Protein AF-X0VUI4-F1 (afdb_monomer)

Mean predicted aligned error: 9.87 Å

Secondary structure (DSSP, 8-state):
----SSSSS--TT--TTT-HHHH---TTSSS--TT--TTT-HHHH---TTSS---TT--TTT-TTTS------EEE--SS--TT-EEE--SSSS----EEES-SS--TTS-EEEEESTTT-SSS--EEEEEPPPEE-TT---EEEEEEEEEE--SSS-EEEEEEESSSS--EEEEEESS-EEEEEEEEEE-HHHHTT-SEEEEEEEEE-TTS---EEEEEEEEEEE-

Solvent-accessible surface area (backbone atoms only — not comparable to full-atom values): 12493 Å² total; per-residue (Å²): 124,82,56,65,80,77,70,74,58,64,42,56,90,52,37,44,54,82,23,26,86,32,50,38,65,58,81,74,59,73,45,60,46,78,83,54,35,48,76,84,20,32,84,38,48,35,73,57,83,70,73,73,44,61,48,91,88,50,35,51,88,81,19,49,79,29,8,42,48,68,66,69,66,47,72,46,55,30,80,49,87,62,87,68,47,48,70,43,80,60,35,58,100,72,89,66,37,69,43,62,35,54,58,80,95,75,36,94,84,58,18,12,35,25,36,48,44,62,87,73,53,81,86,59,36,45,36,27,33,42,30,53,44,79,42,81,32,47,44,29,65,37,34,37,41,33,30,31,31,34,36,47,53,65,62,71,69,30,37,39,36,38,29,40,32,56,73,94,78,59,74,46,76,77,47,77,42,62,48,68,39,77,76,71,42,74,49,77,44,83,46,31,86,63,32,74,93,21,57,32,40,34,42,37,44,40,41,35,26,69,54,47,87,30,48,36,41,36,43,30,55,36,37,37,46,46,80

pLDDT: mean 89.41, std 7.79, range [62.34, 98.69]

Sequence (227 aa):
CEGTCNDSTCECGETTANCWEDCGTSCGDGTCNGGEDTCNCWEDCGTDCGDGCCNGSEDFGSCPADCNCIPSNHSEEFSSAPAGWTVIDGGESTGDTWAIGTGPGYCYSGSCAFVDSDTWGDGTRLAETLFSPQYNLNGCSAATVGFIHYYNSIESGDYAEFAVQTDLMSWTVLQTWTSDAYPDVTESYDISAYLAGASWVQFRWYYDDDDTWAWYWHVDNFTLSIF

Organism: NCBI:txid412755

Foldseek 3Di:
DDDDAPPLAQDDPHDCARHCVNHPHDAPPQAQDRPRECARHCVNRNHDAPPLAADDPRACVNHVRNQPWPWDKDKDFLPDDDPQKDKDFPWDPQPQEWDWAQEPPGDDVRIWTKGWLVVRDAQIKGKMKIKHHKAFQRNFQWKKKKWWKWDAWPLPQKKKWKWKDQPVPDTDTPDMDSHTDDDGDIDMDIPSVVSVNGRIMMMMIIIINNSGRITMMTIGTIIMTID

Radius of gyration: 23.33 Å; Cα contacts (8 Å, |Δi|>4): 560; chains: 1; bounding box: 44×46×65 Å

Structure (mmCIF, N/CA/C/O backbone):
data_AF-X0VUI4-F1
#
_entry.id   AF-X0VUI4-F1
#
loop_
_atom_site.group_PDB
_atom_site.id
_atom_site.type_symbol
_atom_site.label_atom_id
_atom_site.label_alt_id
_atom_site.label_comp_id
_atom_site.label_asym_id
_atom_site.label_entity_id
_atom_site.label_seq_id
_atom_site.pdbx_PDB_ins_code
_atom_site.Cartn_x
_atom_site.Cartn_y
_atom_site.Cartn_z
_atom_site.occupancy
_atom_site.B_iso_or_equiv
_atom_site.auth_seq_id
_atom_site.auth_comp_id
_atom_site.auth_asym_id
_atom_site.auth_atom_id
_atom_site.pdbx_PDB_model_num
ATOM 1 N N . CYS A 1 1 ? -15.774 -32.643 38.701 1.00 66.06 1 CYS A N 1
ATOM 2 C CA . CYS A 1 1 ? -14.662 -31.768 39.088 1.00 66.06 1 CYS A CA 1
ATOM 3 C C . CYS A 1 1 ? -15.314 -30.492 39.582 1.00 66.06 1 CYS A C 1
ATOM 5 O O . CYS A 1 1 ? -16.309 -30.094 38.989 1.00 66.06 1 CYS A O 1
ATOM 7 N N . GLU A 1 2 ? -14.862 -29.951 40.702 1.00 73.31 2 GLU A N 1
ATOM 8 C CA . GLU A 1 2 ? -15.231 -28.604 41.137 1.00 73.31 2 GLU A CA 1
ATOM 9 C C . GLU A 1 2 ? -13.902 -27.858 41.199 1.00 73.31 2 GLU A C 1
ATOM 11 O O . GLU A 1 2 ? -13.156 -28.071 42.152 1.00 73.31 2 GLU A O 1
ATOM 16 N N . GLY A 1 3 ? -13.562 -27.142 40.123 1.00 79.06 3 GLY A N 1
ATOM 17 C CA . GLY A 1 3 ? -12.428 -26.214 40.119 1.00 79.06 3 GLY A CA 1
ATOM 18 C C . GLY A 1 3 ? -12.721 -25.024 41.029 1.00 79.06 3 GLY A C 1
ATOM 19 O O . GLY A 1 3 ? -13.895 -24.689 41.249 1.00 79.06 3 GLY A O 1
ATOM 20 N N . THR A 1 4 ? -11.678 -24.434 41.610 1.00 87.19 4 THR A N 1
ATOM 21 C CA . THR A 1 4 ? -11.809 -23.298 42.525 1.00 87.19 4 THR A CA 1
ATOM 22 C C . THR A 1 4 ? -10.939 -22.152 42.053 1.00 87.19 4 THR A C 1
ATOM 24 O O . THR A 1 4 ? -9.721 -22.231 42.126 1.00 87.19 4 THR A O 1
ATOM 27 N N . CYS A 1 5 ? -11.580 -21.038 41.717 1.00 88.56 5 CYS A N 1
ATOM 28 C CA . CYS A 1 5 ? -10.847 -19.893 41.215 1.00 88.56 5 CYS A CA 1
ATOM 29 C C . CYS A 1 5 ? -9.882 -19.275 42.243 1.00 88.56 5 CYS A C 1
ATOM 31 O O . CYS A 1 5 ? -10.208 -19.171 43.434 1.00 88.56 5 CYS A O 1
ATOM 33 N N . ASN A 1 6 ? -8.768 -18.741 41.746 1.00 89.31 6 ASN A N 1
ATOM 34 C CA . ASN A 1 6 ? -7.575 -18.245 42.438 1.00 89.31 6 ASN A CA 1
ATOM 35 C C . ASN A 1 6 ? -6.649 -19.331 43.011 1.00 89.31 6 ASN A C 1
ATOM 37 O O . ASN A 1 6 ? -6.005 -19.106 44.045 1.00 89.31 6 ASN A O 1
ATOM 41 N N . ASP A 1 7 ? -6.555 -20.495 42.373 1.00 92.31 7 ASP A N 1
ATOM 42 C CA . ASP A 1 7 ? -5.605 -21.546 42.760 1.00 92.31 7 ASP A CA 1
ATOM 43 C C . ASP A 1 7 ? -4.355 -21.625 41.859 1.00 92.31 7 ASP A C 1
ATOM 45 O O . ASP A 1 7 ? -3.472 -22.467 42.063 1.00 92.31 7 ASP A O 1
ATOM 49 N N . SER A 1 8 ? -4.224 -20.668 40.934 1.00 90.44 8 SER A N 1
ATOM 50 C CA . SER A 1 8 ? -3.156 -20.552 39.936 1.00 90.44 8 SER A CA 1
ATOM 51 C C . SER A 1 8 ? -3.138 -21.664 38.884 1.00 90.44 8 SER A C 1
ATOM 53 O O . SER A 1 8 ? -2.125 -21.822 38.194 1.00 90.44 8 SER A O 1
ATOM 55 N N . THR A 1 9 ? -4.214 -22.440 38.752 1.00 91.44 9 THR A N 1
ATOM 56 C CA . THR A 1 9 ? -4.326 -23.515 37.767 1.00 91.44 9 THR A CA 1
ATOM 57 C C . THR A 1 9 ? -5.678 -23.465 37.074 1.00 91.44 9 THR A C 1
ATOM 59 O O . THR A 1 9 ? -6.671 -23.865 37.648 1.00 91.44 9 THR A O 1
ATOM 62 N N . CYS A 1 10 ? -5.707 -23.098 35.791 1.00 91.56 10 CYS A N 1
ATOM 63 C CA . CYS A 1 10 ? -6.933 -23.207 35.000 1.00 91.56 10 CYS A CA 1
ATOM 64 C C . CYS A 1 10 ? -7.360 -24.675 34.850 1.00 91.56 10 CYS A C 1
ATOM 66 O O . CYS A 1 10 ? -6.772 -25.429 34.058 1.00 91.56 10 CYS A O 1
ATOM 68 N N . GLU A 1 11 ? -8.360 -25.098 35.619 1.00 90.81 11 GLU A N 1
ATOM 69 C CA . GLU A 1 11 ? -8.782 -26.491 35.687 1.00 90.81 11 GLU A CA 1
ATOM 70 C C . GLU A 1 11 ? -10.273 -26.720 35.390 1.00 90.81 11 GLU A C 1
ATOM 72 O O . GLU A 1 11 ? -10.979 -25.937 34.760 1.00 90.81 11 GLU A O 1
ATOM 77 N N . CYS A 1 12 ? -10.749 -27.927 35.682 1.00 85.56 12 CYS A N 1
ATOM 78 C CA . CYS A 1 12 ? -11.979 -28.457 35.112 1.00 85.56 12 CYS A CA 1
ATOM 79 C C . CYS A 1 12 ? -13.228 -27.695 35.599 1.00 85.56 12 CYS A C 1
ATOM 81 O O . CYS A 1 12 ? -13.632 -27.810 36.757 1.00 85.56 12 CYS A O 1
ATOM 83 N N . GLY A 1 13 ? -13.876 -26.990 34.664 1.00 86.25 13 GLY A N 1
ATOM 84 C CA . GLY A 1 13 ? -15.046 -26.137 34.908 1.00 86.25 13 GLY A CA 1
ATOM 85 C C . GLY A 1 13 ? -14.720 -24.641 34.945 1.00 86.25 13 GLY A C 1
ATOM 86 O O . GLY A 1 13 ? -15.645 -23.825 34.932 1.00 86.25 13 GLY A O 1
ATOM 87 N N . GLU A 1 14 ? -13.437 -24.294 34.940 1.00 92.50 14 GLU A N 1
ATOM 88 C CA . GLU A 1 14 ? -12.948 -22.928 34.819 1.00 92.50 14 GLU A CA 1
ATOM 89 C C . GLU A 1 14 ? -12.762 -22.554 33.352 1.00 92.50 14 GLU A C 1
ATOM 91 O O . GLU A 1 14 ? -12.478 -23.377 32.479 1.00 92.50 14 GLU A O 1
ATOM 96 N N . THR A 1 15 ? -13.005 -21.286 33.083 1.00 91.94 15 THR A N 1
ATOM 97 C CA . THR A 1 15 ? -12.967 -20.643 31.779 1.00 91.94 15 THR A CA 1
ATOM 98 C C . THR A 1 15 ? -12.469 -19.226 31.998 1.00 91.94 15 THR A C 1
ATOM 100 O O . THR A 1 15 ? -12.560 -18.702 33.109 1.00 91.94 15 THR A O 1
ATOM 103 N N . THR A 1 16 ? -12.018 -18.575 30.936 1.00 92.06 16 THR A N 1
ATOM 104 C CA . THR A 1 16 ? -11.679 -17.148 30.974 1.00 92.06 16 THR A CA 1
ATOM 105 C C . THR A 1 16 ? -12.871 -16.300 31.463 1.00 92.06 16 THR A C 1
ATOM 107 O O . THR A 1 16 ? -12.688 -15.385 32.256 1.00 92.06 16 THR A O 1
ATOM 110 N N . ALA A 1 17 ? -14.114 -16.713 31.179 1.00 91.88 17 ALA A N 1
ATOM 111 C CA . ALA A 1 17 ? -15.317 -15.978 31.581 1.00 91.88 17 ALA A CA 1
ATOM 112 C C . ALA A 1 17 ? -15.632 -16.049 33.089 1.00 91.88 17 ALA A C 1
ATOM 114 O O . ALA A 1 17 ? -16.140 -15.095 33.680 1.00 91.88 17 ALA A O 1
ATOM 115 N N . ASN A 1 18 ? -15.390 -17.200 33.728 1.00 91.12 18 ASN A N 1
ATOM 116 C CA . ASN A 1 18 ? -15.780 -17.446 35.125 1.00 91.12 18 ASN A CA 1
ATOM 117 C C . ASN A 1 18 ? -14.602 -17.530 36.108 1.00 91.12 18 ASN A C 1
ATOM 119 O O . ASN A 1 18 ? -14.847 -17.575 37.316 1.00 91.12 18 ASN A O 1
ATOM 123 N N . CYS A 1 19 ? -13.365 -17.572 35.607 1.00 91.81 19 CYS A N 1
ATOM 124 C CA . CYS A 1 19 ? -12.144 -17.625 36.401 1.00 91.81 19 CYS A CA 1
ATOM 125 C C . CYS A 1 19 ? -10.917 -17.121 35.616 1.00 91.81 19 CYS A C 1
ATOM 127 O O . CYS A 1 19 ? -9.969 -17.857 35.326 1.00 91.81 19 CYS A O 1
ATOM 129 N N . TRP A 1 20 ? -10.937 -15.845 35.242 1.00 92.50 20 TRP A N 1
ATOM 130 C CA . TRP A 1 20 ? -9.854 -15.226 34.476 1.00 92.50 20 TRP A CA 1
ATOM 131 C C . TRP A 1 20 ? -8.534 -15.143 35.253 1.00 92.50 20 TRP A C 1
ATOM 133 O O . TRP A 1 20 ? -7.465 -15.092 34.648 1.00 92.50 20 TRP A O 1
ATOM 143 N N . GLU A 1 21 ? -8.572 -15.147 36.588 1.00 91.75 21 GLU A N 1
ATOM 144 C CA . GLU A 1 21 ? -7.365 -15.066 37.411 1.00 91.75 21 GLU A CA 1
ATOM 145 C C . GLU A 1 21 ? -6.430 -16.267 37.197 1.00 91.75 21 GLU A C 1
ATOM 147 O O . GLU A 1 21 ? -5.208 -16.099 37.214 1.00 91.75 21 GLU A O 1
ATOM 152 N N . ASP A 1 22 ? -6.996 -17.450 36.934 1.00 91.38 22 ASP A N 1
ATOM 153 C CA . ASP A 1 22 ? -6.236 -18.682 36.694 1.00 91.38 22 ASP A CA 1
ATOM 154 C C . ASP A 1 22 ? -6.161 -19.049 35.204 1.00 91.38 22 ASP A C 1
ATOM 156 O O . ASP A 1 22 ? -5.146 -19.583 34.746 1.00 91.38 22 ASP A O 1
ATOM 160 N N . CYS A 1 23 ? -7.212 -18.748 34.433 1.00 91.19 23 CYS A N 1
ATOM 161 C CA . CYS A 1 23 ? -7.306 -19.061 33.003 1.00 91.19 23 CYS A CA 1
ATOM 162 C C . CYS A 1 23 ? -6.787 -17.962 32.069 1.00 91.19 23 CYS A C 1
ATOM 164 O O . CYS A 1 23 ? -6.643 -18.207 30.869 1.00 91.19 23 CYS A O 1
ATOM 166 N N . GLY A 1 24 ? -6.465 -16.784 32.603 1.00 90.31 24 GLY A N 1
ATOM 167 C CA . GLY A 1 24 ? -6.170 -15.594 31.815 1.00 90.31 24 GLY A CA 1
ATOM 168 C C . GLY A 1 24 ? -7.428 -14.990 31.189 1.00 90.31 24 GLY A C 1
ATOM 169 O O . GLY A 1 24 ? -8.549 -15.408 31.476 1.00 90.31 24 GLY A O 1
ATOM 170 N N . THR A 1 25 ? -7.222 -14.008 30.317 1.00 90.06 25 THR A N 1
ATOM 171 C CA . THR A 1 25 ? -8.292 -13.319 29.590 1.00 90.06 25 THR A CA 1
ATOM 172 C C . THR A 1 25 ? -8.307 -13.643 28.117 1.00 90.06 25 THR A C 1
ATOM 174 O O . THR A 1 25 ? -7.270 -13.925 27.509 1.00 90.06 25 THR A O 1
ATOM 177 N N . SER A 1 26 ? -9.507 -13.614 27.548 1.00 91.19 26 SER A N 1
ATOM 178 C CA . SER A 1 26 ? -9.729 -13.834 26.133 1.00 91.19 26 SER A CA 1
ATOM 179 C C . SER A 1 26 ? -10.998 -13.121 25.719 1.00 91.19 26 SER A C 1
ATOM 181 O O . SER A 1 26 ? -12.087 -13.533 26.106 1.00 91.19 26 SER A O 1
ATOM 183 N N . CYS A 1 27 ? -10.847 -12.171 24.803 1.00 91.56 27 CYS A N 1
ATOM 184 C CA . CYS A 1 27 ? -11.998 -11.516 24.221 1.00 91.56 27 CYS A CA 1
ATOM 185 C C . CYS A 1 27 ? -12.913 -12.498 23.473 1.00 91.56 27 CYS A C 1
ATOM 187 O O . CYS A 1 27 ? -12.436 -13.419 22.797 1.00 91.56 27 CYS A O 1
ATOM 189 N N . GLY A 1 28 ? -14.220 -12.288 23.597 1.00 91.06 28 GLY A N 1
ATOM 190 C CA . GLY A 1 28 ? -15.283 -13.106 23.024 1.00 91.06 28 GLY A CA 1
ATOM 191 C C . GLY A 1 28 ? -15.745 -14.258 23.924 1.00 91.06 28 GLY A C 1
ATOM 192 O O . GLY A 1 28 ? -16.404 -15.182 23.434 1.00 91.06 28 GLY A O 1
ATOM 193 N N . ASP A 1 29 ? -15.401 -14.250 25.214 1.00 92.62 29 ASP A N 1
ATOM 194 C CA . ASP A 1 29 ? -15.846 -15.258 26.182 1.00 92.62 29 ASP A CA 1
ATOM 195 C C . ASP A 1 29 ? -17.197 -14.926 26.847 1.00 92.62 29 ASP A C 1
ATOM 197 O O . ASP A 1 29 ? -17.767 -15.744 27.583 1.00 92.62 29 ASP A O 1
ATOM 201 N N . GLY A 1 30 ? -17.753 -13.759 26.517 1.00 92.69 30 GLY A N 1
ATOM 202 C CA . GLY A 1 30 ? -19.033 -13.259 26.996 1.00 92.69 30 GLY A CA 1
ATOM 203 C C . GLY A 1 30 ? -18.948 -12.462 28.295 1.00 92.69 30 GLY A C 1
ATOM 204 O O . GLY A 1 30 ? -20.002 -12.102 28.831 1.00 92.69 30 GLY A O 1
ATOM 205 N N . THR A 1 31 ? -17.749 -12.211 28.835 1.00 93.19 31 THR A N 1
ATOM 206 C CA . THR A 1 31 ? -17.561 -11.500 30.104 1.00 93.19 31 THR A CA 1
ATOM 207 C C . THR A 1 31 ? -16.390 -10.526 30.052 1.00 93.19 31 THR A C 1
ATOM 209 O O . THR A 1 31 ? -15.253 -10.939 30.159 1.00 93.19 31 THR A O 1
ATOM 212 N N . CYS A 1 32 ? -16.677 -9.224 30.088 1.00 93.75 32 CYS A N 1
ATOM 213 C CA . CYS A 1 32 ? -15.653 -8.184 30.221 1.00 93.75 32 CYS A CA 1
ATOM 214 C C . CYS A 1 32 ? -14.885 -8.290 31.555 1.00 93.75 32 CYS A C 1
ATOM 216 O O . CYS A 1 32 ? -15.380 -7.836 32.599 1.00 93.75 32 CYS A O 1
ATOM 218 N N . ASN A 1 33 ? -13.704 -8.913 31.556 1.00 90.94 33 ASN A N 1
ATOM 219 C CA . ASN A 1 33 ? -12.916 -9.140 32.769 1.00 90.94 33 ASN A CA 1
ATOM 220 C C . ASN A 1 33 ? -11.389 -9.113 32.536 1.00 90.94 33 ASN A C 1
ATOM 222 O O . ASN A 1 33 ? -10.897 -8.854 31.449 1.00 90.94 33 ASN A O 1
ATOM 226 N N . GLY A 1 34 ? -10.612 -9.254 33.615 1.00 85.81 34 GLY A N 1
ATOM 227 C CA . GLY A 1 34 ? -9.158 -9.463 33.588 1.00 85.81 34 GLY A CA 1
ATOM 228 C C . GLY A 1 34 ? -8.280 -8.578 32.686 1.00 85.81 34 GLY A C 1
ATOM 229 O O . GLY A 1 34 ? -7.281 -9.032 32.125 1.00 85.81 34 GLY A O 1
ATOM 230 N N . GLY A 1 35 ? -8.608 -7.290 32.602 1.00 88.25 35 GLY A N 1
ATOM 231 C CA . GLY A 1 35 ? -7.863 -6.305 31.810 1.00 88.25 35 GLY A CA 1
ATOM 232 C C . GLY A 1 35 ? -8.484 -6.013 30.449 1.00 88.25 35 GLY A C 1
ATOM 233 O O . GLY A 1 35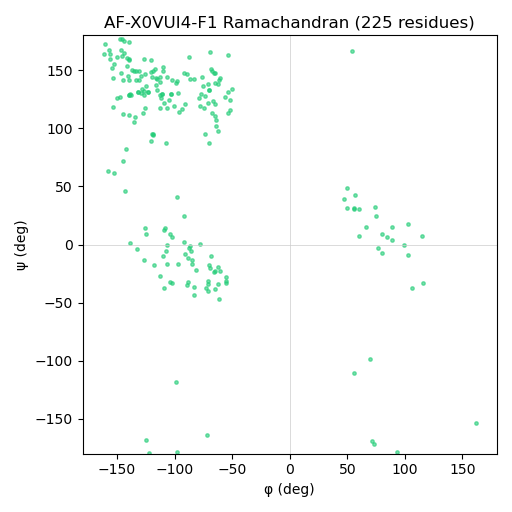 ? -7.962 -5.172 29.720 1.00 88.25 35 GLY A O 1
ATOM 234 N N . GLU A 1 36 ? -9.597 -6.663 30.133 1.00 93.94 36 GLU A N 1
ATOM 235 C CA . GLU A 1 36 ? -10.453 -6.271 29.031 1.00 93.94 36 GLU A CA 1
ATOM 236 C C . GLU A 1 36 ? -11.070 -4.896 29.295 1.00 93.94 36 GLU A C 1
ATOM 238 O O . GLU A 1 36 ? -11.467 -4.560 30.416 1.00 93.94 36 GLU A O 1
ATOM 243 N N . ASP A 1 37 ? -11.118 -4.089 28.247 1.00 92.06 37 ASP A N 1
ATOM 244 C CA . ASP A 1 37 ? -11.764 -2.789 28.229 1.00 92.06 37 ASP A CA 1
ATOM 245 C C . ASP A 1 37 ? -12.499 -2.589 26.900 1.00 92.06 37 ASP A C 1
ATOM 247 O O . ASP A 1 37 ? -12.431 -3.409 25.979 1.00 92.06 37 ASP A O 1
ATOM 251 N N . THR A 1 38 ? -13.230 -1.483 26.807 1.00 90.88 38 THR A N 1
ATOM 252 C CA . THR A 1 38 ? -14.000 -1.120 25.616 1.00 90.88 38 THR A CA 1
ATOM 253 C C . THR A 1 38 ? -13.119 -0.954 24.378 1.00 90.88 38 THR A C 1
ATOM 255 O O . THR A 1 38 ? -13.607 -1.162 23.278 1.00 90.88 38 THR A O 1
ATOM 258 N N . CYS A 1 39 ? -11.815 -0.687 24.512 1.00 86.69 39 CYS A N 1
ATOM 259 C CA . CYS A 1 39 ? -10.880 -0.549 23.396 1.00 86.69 39 CYS A CA 1
ATOM 260 C C . CYS A 1 39 ? -10.330 -1.886 22.885 1.00 86.69 39 CYS A C 1
ATOM 262 O O . CYS A 1 39 ? -10.179 -2.079 21.676 1.00 86.69 39 CYS A O 1
ATOM 264 N N . ASN A 1 40 ? -9.964 -2.780 23.802 1.00 89.12 40 ASN A N 1
ATOM 265 C CA . ASN A 1 40 ? -9.245 -4.015 23.507 1.00 89.12 40 ASN A CA 1
ATOM 266 C C . ASN A 1 40 ? -10.170 -5.242 23.396 1.00 89.12 40 ASN A C 1
ATOM 268 O O . ASN A 1 40 ? -9.755 -6.247 22.818 1.00 89.12 40 ASN A O 1
ATOM 272 N N . CYS A 1 41 ? -11.406 -5.143 23.900 1.00 90.94 41 CYS A N 1
ATOM 273 C CA . CYS A 1 41 ? -12.411 -6.195 23.839 1.00 90.94 41 CYS A CA 1
ATOM 274 C C . CYS A 1 41 ? -13.852 -5.652 23.855 1.00 90.94 41 CYS A C 1
ATOM 276 O O . CYS A 1 41 ? -14.672 -5.952 24.725 1.00 90.94 41 CYS A O 1
ATOM 278 N N . TRP A 1 42 ? -14.204 -4.860 22.846 1.00 91.44 42 TRP A N 1
ATOM 279 C CA . TRP A 1 42 ? -15.554 -4.298 22.723 1.00 91.44 42 TRP A CA 1
ATOM 280 C C . TRP A 1 42 ? -16.663 -5.357 22.556 1.00 91.44 42 TRP A C 1
ATOM 282 O O . TRP A 1 42 ? -17.835 -5.075 22.798 1.00 91.44 42 TRP A O 1
ATOM 292 N N . GLU A 1 43 ? -16.317 -6.579 22.147 1.00 91.12 43 GLU A N 1
ATOM 293 C CA . GLU A 1 43 ? -17.268 -7.679 21.932 1.00 91.12 43 GLU A CA 1
ATOM 294 C C . GLU A 1 43 ? -17.950 -8.109 23.240 1.00 91.12 43 GLU A C 1
ATOM 296 O O . GLU A 1 43 ? -19.162 -8.344 23.246 1.00 91.12 43 GLU A O 1
ATOM 301 N N . ASP A 1 44 ? -17.198 -8.119 24.347 1.00 92.75 44 ASP A N 1
ATOM 302 C CA . ASP A 1 44 ? -17.702 -8.463 25.681 1.00 92.75 44 ASP A CA 1
ATOM 303 C C . ASP A 1 44 ? -17.906 -7.231 26.574 1.00 92.75 44 ASP A C 1
ATOM 305 O O . ASP A 1 44 ? -18.825 -7.203 27.399 1.00 92.75 44 ASP A O 1
ATOM 309 N N . CYS A 1 45 ? -17.079 -6.192 26.407 1.00 92.25 45 CYS A N 1
ATOM 310 C CA . CYS A 1 45 ? -17.156 -4.945 27.176 1.00 92.25 45 CYS A CA 1
ATOM 311 C C . CYS A 1 45 ? -18.152 -3.926 26.614 1.00 92.25 45 CYS A C 1
ATOM 313 O O . CYS A 1 45 ? -18.519 -2.977 27.310 1.00 92.25 45 CYS A O 1
ATOM 315 N N . GLY A 1 46 ? -18.632 -4.131 25.387 1.00 90.25 46 GLY A N 1
ATOM 316 C CA . GLY A 1 46 ? -19.402 -3.137 24.652 1.00 90.25 46 GLY A CA 1
ATOM 317 C C . GLY A 1 46 ? -18.538 -1.968 24.173 1.00 90.25 46 GLY A C 1
ATOM 318 O O . GLY A 1 46 ? -17.314 -2.002 24.235 1.00 90.25 46 GLY A O 1
ATOM 319 N N . THR A 1 47 ? -19.208 -0.924 23.695 1.00 88.81 47 THR A N 1
ATOM 320 C CA . THR A 1 47 ? -18.603 0.316 23.187 1.00 88.81 47 THR A CA 1
ATOM 321 C C . THR A 1 47 ? -19.013 1.486 24.088 1.00 88.81 47 THR A C 1
ATOM 323 O O . THR A 1 47 ? -20.168 1.506 24.538 1.00 88.81 47 THR A O 1
ATOM 326 N N . ASP A 1 48 ? -18.132 2.455 24.351 1.00 88.56 48 ASP A N 1
ATOM 327 C CA . ASP A 1 48 ? -18.454 3.641 25.157 1.00 88.56 48 ASP A CA 1
ATOM 328 C C . ASP A 1 48 ? -17.848 4.924 24.587 1.00 88.56 48 ASP A C 1
ATOM 330 O O . ASP A 1 48 ? -16.640 5.057 24.422 1.00 88.56 48 ASP A O 1
ATOM 334 N N . CYS A 1 49 ? -18.697 5.936 24.415 1.00 85.75 49 CYS A N 1
ATOM 335 C CA . CYS A 1 49 ? -18.244 7.207 23.888 1.00 85.75 49 CYS A CA 1
ATOM 336 C C . CYS A 1 49 ? -17.533 8.047 24.956 1.00 85.75 49 CYS 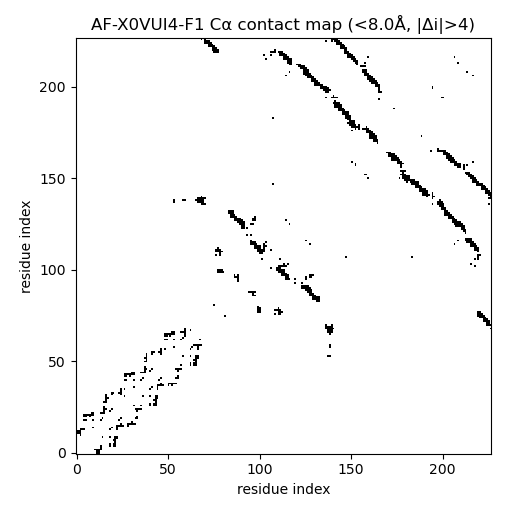A C 1
ATOM 338 O O . CYS A 1 49 ? -18.131 8.504 25.935 1.00 85.75 49 CYS A O 1
ATOM 340 N N . GLY A 1 50 ? -16.271 8.340 24.701 1.00 83.75 50 GLY A N 1
ATOM 341 C CA . GLY A 1 50 ? -15.323 9.114 25.486 1.00 83.75 50 GLY A CA 1
ATOM 342 C C . GLY A 1 50 ? -14.150 8.274 25.989 1.00 83.75 50 GLY A C 1
ATOM 343 O O . GLY A 1 50 ? -13.379 8.773 26.815 1.00 83.75 50 GLY A O 1
ATOM 344 N N . ASP A 1 51 ? -14.037 7.016 25.556 1.00 85.62 51 ASP A N 1
ATOM 345 C CA . ASP A 1 51 ? -13.006 6.068 25.983 1.00 85.62 51 ASP A CA 1
ATOM 346 C C . AS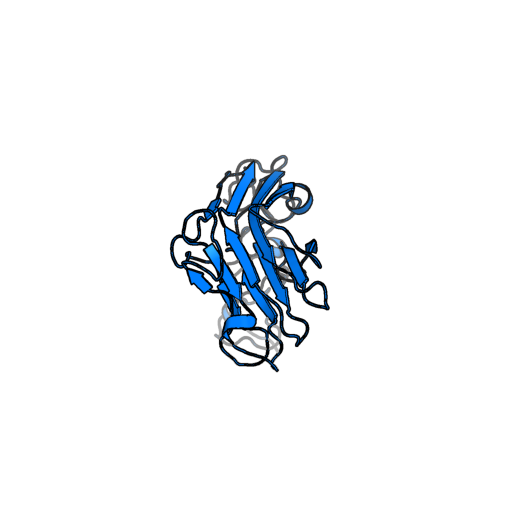P A 1 51 ? -11.689 6.178 25.182 1.00 85.62 51 ASP A C 1
ATOM 348 O O . ASP A 1 51 ? -10.677 5.582 25.559 1.00 85.62 51 ASP A O 1
ATOM 352 N N . GLY A 1 52 ? -11.661 7.011 24.136 1.00 79.19 52 GLY A N 1
ATOM 353 C CA . GLY A 1 52 ? -10.518 7.221 23.252 1.00 79.19 52 GLY A CA 1
ATOM 354 C C . GLY A 1 52 ? -10.397 6.212 22.107 1.00 79.19 52 GLY A C 1
ATOM 355 O O . GLY A 1 52 ? -9.399 6.258 21.380 1.00 79.19 52 GLY A O 1
ATOM 356 N N . CYS A 1 53 ? -11.376 5.329 21.928 1.00 82.94 53 CYS A N 1
ATOM 357 C CA . CYS A 1 53 ? -11.423 4.317 20.885 1.00 82.94 53 CYS A CA 1
ATOM 358 C C . CYS A 1 53 ? -12.659 4.488 20.007 1.00 82.94 53 CYS A C 1
ATOM 360 O O . CYS A 1 53 ? -13.687 4.978 20.434 1.00 82.94 53 CYS A O 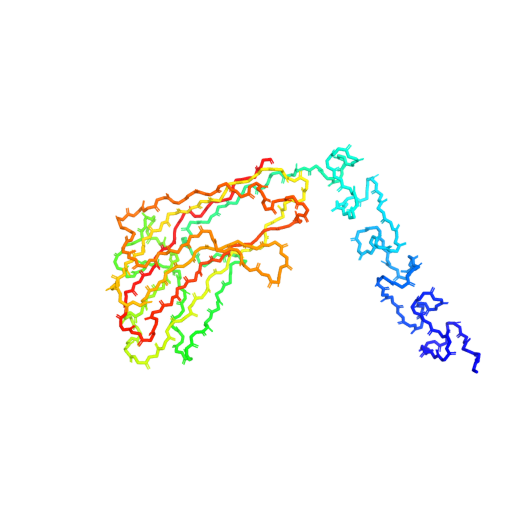1
ATOM 362 N N . CYS A 1 54 ? -12.526 4.134 18.731 1.00 81.44 54 CYS A N 1
ATOM 363 C CA . CYS A 1 54 ? -13.636 4.150 17.787 1.00 81.44 54 CYS A CA 1
ATOM 364 C C . CYS A 1 54 ? -13.829 2.722 17.285 1.00 81.44 54 CYS A C 1
ATOM 366 O O . CYS A 1 54 ? -13.090 2.282 16.397 1.00 81.44 54 CYS A O 1
ATOM 368 N N . ASN A 1 55 ? -14.736 1.965 17.901 1.00 81.12 55 ASN A N 1
ATOM 369 C CA . ASN A 1 55 ? -14.922 0.549 17.588 1.00 81.12 55 ASN A CA 1
ATOM 370 C C . ASN A 1 55 ? -16.386 0.081 17.694 1.00 81.12 55 ASN A C 1
ATOM 372 O O . ASN A 1 55 ? -17.313 0.838 17.975 1.00 81.12 55 ASN A O 1
ATOM 376 N N . GLY A 1 56 ? -16.618 -1.190 17.353 1.00 82.12 56 GLY A N 1
ATOM 377 C CA . GLY A 1 56 ? -17.948 -1.793 17.330 1.00 82.12 56 GLY A CA 1
ATOM 378 C C . GLY A 1 56 ? -18.950 -1.039 16.448 1.00 82.12 56 GLY A C 1
ATOM 379 O O . GLY A 1 56 ? -18.872 -1.099 15.223 1.00 82.12 56 GLY A O 1
ATOM 380 N N . SER A 1 57 ? -19.943 -0.395 17.072 1.00 80.31 57 SER A N 1
ATOM 381 C CA . SER A 1 57 ? -20.991 0.390 16.386 1.00 80.31 57 SER A CA 1
ATOM 382 C C . SER A 1 57 ? -20.788 1.907 16.487 1.00 80.31 57 SER A C 1
ATOM 384 O O . SER A 1 57 ? -21.696 2.676 16.155 1.00 80.31 57 SER A O 1
ATOM 386 N N . GLU A 1 58 ? -19.637 2.345 16.987 1.00 83.25 58 GLU A N 1
ATOM 387 C CA . GLU A 1 58 ? -19.292 3.756 17.069 1.00 83.25 58 GLU A CA 1
ATOM 388 C C . GLU A 1 58 ? -18.915 4.294 15.693 1.00 83.25 58 GLU A C 1
ATOM 390 O O . GLU A 1 58 ? -18.196 3.673 14.912 1.00 83.25 58 GLU A O 1
ATOM 395 N N . ASP A 1 59 ? -19.425 5.479 15.392 1.00 74.12 59 ASP A N 1
ATOM 396 C CA . ASP A 1 59 ? -19.059 6.243 14.216 1.00 74.12 59 ASP A CA 1
ATOM 397 C C . ASP A 1 59 ? -19.046 7.735 14.561 1.00 74.12 59 ASP A C 1
ATOM 399 O O . ASP A 1 59 ? -19.415 8.150 15.660 1.00 74.12 59 ASP A O 1
ATOM 403 N N . PHE A 1 60 ? -18.632 8.579 13.618 1.00 74.19 60 PHE A N 1
ATOM 404 C CA . PHE A 1 60 ? -18.615 10.030 13.817 1.00 74.19 60 PHE A CA 1
ATOM 405 C C . PHE A 1 60 ? -19.985 10.613 14.233 1.00 74.19 60 PHE A C 1
ATOM 407 O O . PHE A 1 60 ? -20.053 11.648 14.893 1.00 74.19 60 PHE A O 1
ATOM 414 N N . GLY A 1 61 ? -21.097 9.985 13.838 1.00 74.31 61 GLY A N 1
ATOM 415 C CA . GLY A 1 61 ? -22.449 10.438 14.156 1.00 74.31 61 GLY A CA 1
ATOM 416 C C . GLY A 1 61 ? -22.943 9.998 15.536 1.00 74.31 61 GLY A C 1
ATOM 417 O O . GLY A 1 61 ? -23.656 10.761 16.192 1.00 74.31 61 GLY A O 1
ATOM 418 N N . SER A 1 62 ? -22.587 8.791 15.974 1.00 82.06 62 SER A N 1
ATOM 419 C CA . SER A 1 62 ? -22.973 8.221 17.269 1.00 82.06 62 SER A CA 1
ATOM 420 C C . SER A 1 62 ? -21.985 8.574 18.382 1.00 82.06 62 SER A C 1
ATOM 422 O O . SER A 1 62 ? -22.411 8.788 19.518 1.00 82.06 62 SER A O 1
ATOM 424 N N . CYS A 1 63 ? -20.701 8.714 18.045 1.00 80.12 63 CYS A N 1
ATOM 425 C CA . CYS A 1 63 ? -19.622 9.017 18.969 1.00 80.12 63 CYS A CA 1
ATOM 426 C C . CYS A 1 63 ? -18.517 9.919 18.368 1.00 80.12 63 CYS A C 1
ATOM 428 O O . CYS A 1 63 ? -17.382 9.505 18.134 1.00 80.12 63 CYS A O 1
ATOM 430 N N . PRO A 1 64 ? -18.795 11.215 18.155 1.00 79.38 64 PRO A N 1
ATOM 431 C CA . PRO A 1 64 ? -17.811 12.155 17.616 1.00 79.38 64 PRO A CA 1
ATOM 432 C C . PRO A 1 64 ? -16.642 12.462 18.564 1.00 79.38 64 PRO A C 1
ATOM 434 O O . PRO A 1 64 ? -15.721 13.160 18.155 1.00 79.38 64 PRO A O 1
ATOM 437 N N . ALA A 1 65 ? -16.687 12.044 19.833 1.00 81.75 65 ALA A N 1
ATOM 438 C CA . ALA A 1 65 ? -15.591 12.289 20.769 1.00 81.75 65 ALA A CA 1
ATOM 439 C C . ALA A 1 65 ? -14.361 11.434 20.425 1.00 81.75 65 ALA A C 1
ATOM 441 O O . ALA A 1 65 ? -13.248 11.959 20.431 1.00 81.75 65 ALA A O 1
ATOM 442 N N . ASP A 1 66 ? -14.586 10.175 20.043 1.00 77.38 66 ASP A N 1
ATOM 443 C CA . ASP A 1 66 ? -13.523 9.195 19.792 1.00 77.38 66 ASP A CA 1
ATOM 444 C C . ASP A 1 66 ? -13.431 8.799 18.317 1.00 77.38 66 ASP A C 1
ATOM 446 O O . ASP A 1 66 ? -12.344 8.529 17.812 1.00 77.38 66 ASP A O 1
ATOM 450 N N . CYS A 1 67 ? -14.543 8.879 17.580 1.00 76.44 67 CYS A N 1
ATOM 451 C CA . CYS A 1 67 ? -14.588 8.689 16.130 1.00 76.44 67 CYS A CA 1
ATOM 452 C C . CYS A 1 67 ? -14.429 9.997 15.345 1.00 76.44 67 CYS A C 1
ATOM 454 O O . CYS A 1 67 ? -14.905 10.106 14.212 1.00 76.44 67 CYS A O 1
ATOM 456 N N . ASN A 1 68 ? -13.793 11.021 15.922 1.00 76.75 68 ASN A N 1
ATOM 457 C CA . ASN A 1 68 ? -13.405 12.188 15.140 1.00 76.75 68 ASN A CA 1
ATOM 458 C C . ASN A 1 68 ? -12.220 11.829 14.243 1.00 76.75 68 ASN A C 1
ATOM 460 O O . ASN A 1 68 ? -11.186 11.393 14.748 1.00 76.75 68 ASN A O 1
ATOM 464 N N . CYS A 1 69 ? -12.329 12.098 12.940 1.00 74.06 69 CYS A N 1
ATOM 465 C CA . CYS A 1 69 ? -11.151 12.070 12.084 1.00 74.06 69 CYS A CA 1
ATOM 466 C C . CYS A 1 6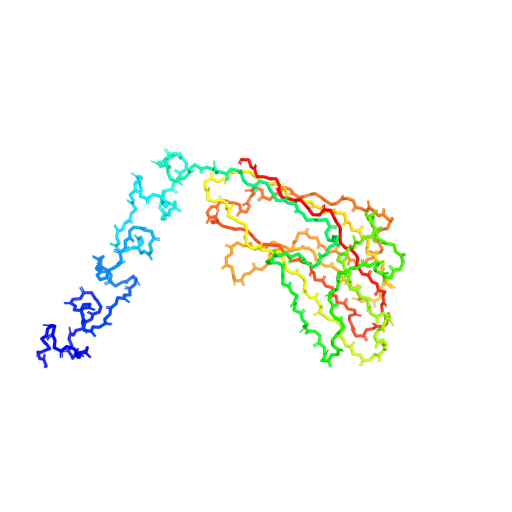9 ? -10.106 13.025 12.662 1.00 74.06 69 CYS A C 1
ATOM 468 O O . CYS A 1 69 ? -10.376 14.212 12.886 1.00 74.06 69 CYS A O 1
ATOM 470 N N . ILE A 1 70 ? -8.897 12.518 12.874 1.00 72.94 70 ILE A N 1
ATOM 471 C CA . ILE A 1 70 ? -7.718 13.351 13.083 1.00 72.94 70 ILE A CA 1
ATOM 472 C C . ILE A 1 70 ? -6.882 13.223 11.809 1.00 72.94 70 ILE A C 1
ATOM 474 O O . ILE A 1 70 ? -6.022 12.341 11.743 1.00 72.94 70 ILE A O 1
ATOM 478 N N . PRO A 1 71 ? -7.131 14.066 10.781 1.00 77.12 71 PRO A N 1
ATOM 479 C CA . PRO A 1 71 ? -6.366 14.034 9.548 1.00 77.12 71 PRO A CA 1
ATOM 480 C C . PRO A 1 71 ? -4.869 14.099 9.830 1.00 77.12 71 PRO A C 1
ATOM 482 O O . PRO A 1 71 ? -4.355 15.093 10.351 1.00 77.12 71 PRO A O 1
ATOM 485 N N . SER A 1 72 ? -4.165 13.030 9.477 1.00 83.69 72 SER A N 1
ATOM 486 C CA . SER A 1 72 ? -2.710 12.986 9.493 1.00 83.69 72 SER A CA 1
ATOM 487 C C . SER A 1 72 ? -2.248 12.731 8.070 1.00 83.69 72 SER A C 1
ATOM 489 O O . SER A 1 72 ? -2.228 11.602 7.610 1.00 83.69 72 SER A O 1
ATOM 491 N N . ASN A 1 73 ? -1.943 13.791 7.325 1.00 91.75 73 ASN A N 1
ATOM 492 C CA . ASN A 1 73 ? -1.417 13.611 5.976 1.00 91.75 73 ASN A CA 1
ATOM 493 C C . ASN A 1 73 ? 0.008 13.062 6.057 1.00 91.75 73 ASN A C 1
ATOM 495 O O . ASN A 1 73 ? 0.804 13.526 6.877 1.00 91.75 73 ASN A O 1
ATOM 499 N N . HIS A 1 74 ? 0.328 12.110 5.187 1.00 95.56 74 HIS A N 1
ATOM 500 C CA . HIS A 1 74 ? 1.645 11.481 5.114 1.00 95.56 74 HIS A CA 1
ATOM 501 C C . HIS A 1 74 ? 2.270 11.736 3.751 1.00 95.56 74 HIS A C 1
ATOM 503 O O . HIS A 1 74 ? 1.569 11.850 2.746 1.00 95.56 74 HIS A O 1
ATOM 509 N N . SER A 1 75 ? 3.593 11.814 3.717 1.00 96.88 75 SER A N 1
ATOM 510 C CA . SER A 1 75 ? 4.357 11.916 2.478 1.00 96.88 75 SER A CA 1
ATOM 511 C C . SER A 1 75 ? 5.691 11.202 2.617 1.00 96.88 75 SER A C 1
ATOM 513 O O . SER A 1 75 ? 6.273 11.221 3.702 1.00 96.88 75 SER A O 1
ATOM 515 N N . GLU A 1 76 ? 6.186 10.628 1.526 1.00 97.56 76 GLU A N 1
ATOM 516 C CA . GLU A 1 76 ? 7.518 10.034 1.448 1.00 97.56 76 GLU A CA 1
ATOM 517 C C . GLU A 1 76 ? 8.175 10.375 0.104 1.00 97.56 76 GLU A C 1
ATOM 519 O O . GLU A 1 76 ? 7.588 10.170 -0.953 1.00 97.56 76 GLU A O 1
ATOM 524 N N . GLU A 1 77 ? 9.400 10.891 0.162 1.00 96.06 77 GLU A N 1
ATOM 525 C CA . GLU A 1 77 ? 10.173 11.370 -0.997 1.00 96.06 77 GLU A CA 1
ATOM 526 C C . GLU A 1 77 ? 11.313 10.404 -1.363 1.00 96.06 77 GLU A C 1
ATOM 528 O O . GLU A 1 77 ? 12.127 10.702 -2.224 1.00 96.06 77 GLU A O 1
ATOM 533 N N . PHE A 1 78 ? 11.480 9.303 -0.622 1.00 96.75 78 PHE A N 1
ATOM 534 C CA . PHE A 1 78 ? 12.496 8.268 -0.839 1.00 96.75 78 PHE A CA 1
ATOM 535 C C . PHE A 1 78 ? 13.930 8.806 -1.004 1.00 96.75 78 PHE A C 1
ATOM 537 O O . PHE A 1 78 ? 14.789 8.214 -1.659 1.00 96.75 78 PHE A O 1
ATOM 544 N N . SER A 1 79 ? 14.226 9.924 -0.335 1.00 94.50 79 SER A N 1
ATOM 545 C CA . SER A 1 79 ? 15.567 10.524 -0.284 1.00 94.50 79 SER A CA 1
ATOM 546 C C . SER A 1 79 ? 16.568 9.697 0.538 1.00 94.50 79 SER A C 1
ATOM 548 O O . SER A 1 79 ? 17.782 9.881 0.437 1.00 94.50 79 SER A O 1
ATOM 550 N N . SER A 1 80 ? 16.057 8.787 1.370 1.00 92.88 80 SER A N 1
ATOM 551 C CA . SER A 1 80 ? 16.796 7.795 2.154 1.00 92.88 80 SER A CA 1
ATOM 552 C C . SER A 1 80 ? 15.845 6.667 2.567 1.00 92.88 80 SER A C 1
ATOM 554 O O . SER A 1 80 ? 14.643 6.791 2.353 1.00 92.88 80 SER A O 1
ATOM 556 N N . ALA A 1 81 ? 16.362 5.584 3.159 1.00 90.19 81 ALA A N 1
ATOM 557 C CA . ALA A 1 81 ? 15.542 4.470 3.640 1.00 90.19 81 ALA A CA 1
ATOM 558 C C . ALA A 1 81 ? 14.424 4.962 4.589 1.00 90.19 81 ALA A C 1
ATOM 560 O O . ALA A 1 81 ? 14.738 5.449 5.683 1.00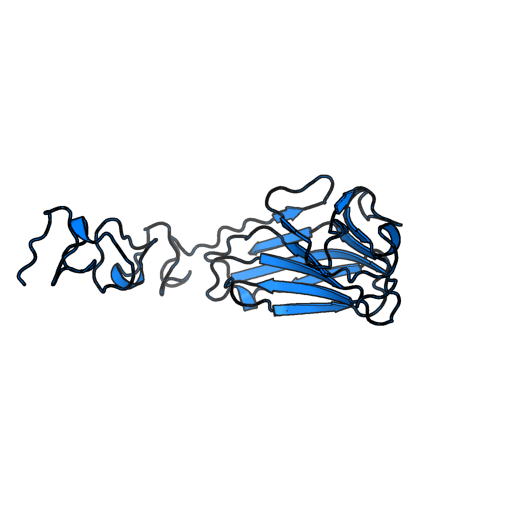 90.19 81 ALA A O 1
ATOM 561 N N . PRO A 1 82 ? 13.143 4.856 4.192 1.00 92.88 82 PRO A N 1
ATOM 562 C CA . PRO A 1 82 ? 12.066 5.497 4.926 1.00 92.88 82 PRO A CA 1
ATOM 563 C C . PRO A 1 82 ? 11.594 4.653 6.112 1.00 92.88 82 PRO A C 1
ATOM 565 O O . PRO A 1 82 ? 11.539 3.423 6.065 1.00 92.88 82 PRO A O 1
ATOM 568 N N . ALA A 1 83 ? 11.262 5.317 7.220 1.00 91.69 83 ALA A N 1
ATOM 569 C CA . ALA A 1 83 ? 10.863 4.635 8.446 1.00 91.69 83 ALA A CA 1
ATOM 570 C C . ALA A 1 83 ? 9.479 3.979 8.299 1.00 91.69 83 ALA A C 1
ATOM 572 O O . ALA A 1 83 ? 8.527 4.611 7.849 1.00 91.69 83 ALA A O 1
ATOM 573 N N . GLY A 1 84 ? 9.358 2.720 8.727 1.00 93.62 84 GLY A N 1
ATOM 574 C CA . GLY A 1 84 ? 8.092 1.976 8.741 1.00 93.62 84 GLY A CA 1
ATOM 575 C C . GLY A 1 84 ? 7.668 1.381 7.396 1.00 93.62 84 GLY A C 1
ATOM 576 O O . GLY A 1 84 ? 6.720 0.601 7.369 1.00 93.62 84 GLY A O 1
ATOM 577 N N . TRP A 1 85 ? 8.368 1.701 6.308 1.00 97.44 85 TRP A N 1
ATOM 578 C CA . TRP A 1 85 ? 8.234 0.981 5.048 1.00 97.44 85 TRP A CA 1
ATOM 579 C C . TRP A 1 85 ? 8.963 -0.353 5.140 1.00 97.44 85 TRP A C 1
ATOM 581 O O . TRP A 1 85 ? 10.012 -0.459 5.785 1.00 97.44 85 TRP A O 1
ATOM 591 N N . THR A 1 86 ? 8.411 -1.375 4.500 1.00 96.69 86 THR A N 1
ATOM 592 C CA . THR A 1 86 ? 8.985 -2.720 4.518 1.00 96.69 86 THR A CA 1
ATOM 593 C C . THR A 1 86 ? 9.119 -3.261 3.108 1.00 96.69 86 THR A C 1
ATOM 595 O O . THR A 1 86 ? 8.302 -2.983 2.235 1.00 96.69 86 THR A O 1
ATOM 598 N N . VAL A 1 87 ? 10.182 -4.027 2.894 1.00 95.19 87 VAL A N 1
ATOM 599 C CA . VAL A 1 87 ? 10.470 -4.701 1.633 1.00 95.19 87 VAL A CA 1
ATOM 600 C C . VAL A 1 87 ? 10.401 -6.200 1.883 1.00 95.19 87 VAL A C 1
ATOM 602 O O . VAL A 1 87 ? 10.945 -6.681 2.881 1.00 95.19 87 VAL A O 1
ATOM 605 N N . ILE A 1 88 ? 9.708 -6.920 1.006 1.00 92.75 88 ILE A N 1
ATOM 606 C CA . ILE A 1 88 ? 9.727 -8.379 0.970 1.00 92.75 88 ILE A CA 1
ATOM 607 C C . ILE A 1 88 ? 10.412 -8.812 -0.318 1.00 92.75 88 ILE A C 1
ATOM 609 O O . ILE A 1 88 ? 9.885 -8.560 -1.401 1.00 92.75 88 ILE A O 1
ATOM 613 N N . ASP A 1 89 ? 11.538 -9.501 -0.121 1.00 89.81 89 ASP A N 1
ATOM 614 C CA . ASP A 1 89 ? 12.215 -10.328 -1.117 1.00 89.81 89 ASP A CA 1
ATOM 615 C C . ASP A 1 89 ? 11.406 -11.614 -1.319 1.00 89.81 89 ASP A C 1
ATOM 617 O O . ASP A 1 89 ? 11.415 -12.508 -0.462 1.00 89.81 89 ASP A O 1
ATOM 621 N N . GLY A 1 90 ? 10.549 -11.595 -2.341 1.00 85.62 90 GLY A N 1
ATOM 622 C CA . GLY A 1 90 ? 9.500 -12.592 -2.561 1.00 85.62 90 GLY A CA 1
ATOM 623 C C . GLY A 1 90 ? 9.783 -13.550 -3.715 1.00 85.62 90 GLY A C 1
ATOM 624 O O . GLY A 1 90 ? 9.133 -14.601 -3.787 1.00 85.62 90 GLY A O 1
ATOM 625 N N . GLY A 1 91 ? 10.722 -13.193 -4.593 1.00 82.81 91 GLY A N 1
ATOM 626 C CA . GLY A 1 91 ? 11.204 -14.016 -5.692 1.00 82.81 91 GLY A CA 1
ATOM 627 C C . GLY A 1 91 ? 12.066 -15.199 -5.252 1.00 82.81 91 GLY A C 1
ATOM 628 O O . GLY A 1 91 ? 12.063 -15.650 -4.099 1.00 82.81 91 GLY A O 1
ATOM 629 N N . GLU A 1 92 ? 12.792 -15.770 -6.211 1.00 81.25 92 GLU A N 1
ATOM 630 C CA . GLU A 1 92 ? 13.827 -16.750 -5.885 1.00 81.25 92 GLU A CA 1
ATOM 631 C C . GLU A 1 92 ? 14.989 -16.067 -5.131 1.00 81.25 92 GLU A C 1
ATOM 633 O O . GLU A 1 92 ? 15.224 -14.880 -5.278 1.00 81.25 92 GLU A O 1
ATOM 638 N N . SER A 1 93 ? 15.695 -16.778 -4.238 1.00 64.75 93 SER A N 1
ATOM 639 C CA . SER A 1 93 ? 16.598 -16.135 -3.260 1.00 64.75 93 SER A CA 1
ATOM 640 C C . SER A 1 93 ? 17.871 -15.516 -3.864 1.00 64.75 93 SER A C 1
ATOM 642 O O . SER A 1 93 ? 18.936 -16.149 -3.832 1.00 64.75 93 SER A O 1
ATOM 644 N N . THR A 1 94 ? 17.790 -14.260 -4.309 1.00 65.25 94 THR A N 1
ATOM 645 C CA . THR A 1 94 ? 18.898 -13.527 -4.947 1.00 65.25 94 THR A CA 1
ATOM 646 C C . THR A 1 94 ? 19.232 -12.164 -4.323 1.00 65.25 94 THR A C 1
ATOM 648 O O . THR A 1 94 ? 20.351 -11.681 -4.532 1.00 65.25 94 THR A O 1
ATOM 651 N N . GLY A 1 95 ? 18.389 -11.593 -3.449 1.00 73.88 95 GLY A N 1
ATOM 652 C CA . GLY A 1 95 ? 18.654 -10.284 -2.829 1.00 73.88 95 GLY A CA 1
ATOM 653 C C . GLY A 1 95 ? 18.440 -9.105 -3.788 1.00 73.88 95 GLY A C 1
ATOM 654 O O . GLY A 1 95 ? 19.055 -8.050 -3.615 1.00 73.88 95 GLY A O 1
ATOM 655 N N . ASP A 1 96 ? 17.615 -9.317 -4.806 1.00 79.25 96 ASP A N 1
ATOM 656 C CA . ASP A 1 96 ? 17.267 -8.493 -5.972 1.00 79.25 96 ASP A CA 1
ATOM 657 C C . ASP A 1 96 ? 15.955 -7.720 -5.762 1.00 79.25 96 ASP A C 1
ATOM 659 O O . ASP A 1 96 ? 15.117 -7.579 -6.645 1.00 79.25 96 ASP A O 1
ATOM 663 N N . THR A 1 97 ? 15.781 -7.199 -4.550 1.00 91.06 97 THR A N 1
ATOM 664 C CA . THR A 1 97 ? 14.536 -6.571 -4.106 1.00 91.06 97 THR A CA 1
ATOM 665 C C . THR A 1 97 ? 14.547 -5.042 -4.220 1.00 91.06 97 THR A C 1
ATOM 667 O O . THR A 1 97 ? 15.529 -4.423 -4.638 1.00 91.06 97 THR A O 1
ATOM 670 N N . TRP A 1 98 ? 13.450 -4.405 -3.803 1.00 94.44 98 TRP A N 1
ATOM 671 C CA . TRP A 1 98 ? 13.319 -2.951 -3.752 1.00 94.44 98 TRP A CA 1
ATOM 672 C C . TRP A 1 98 ? 14.457 -2.287 -2.960 1.00 94.44 98 TRP A C 1
ATOM 674 O O . TRP A 1 98 ? 14.745 -2.634 -1.811 1.00 94.44 98 TRP A O 1
ATOM 684 N N . ALA A 1 99 ? 15.053 -1.256 -3.551 1.00 93.69 99 ALA A N 1
ATOM 685 C CA . ALA A 1 99 ? 16.113 -0.445 -2.972 1.00 93.69 99 ALA A CA 1
ATOM 686 C C . ALA A 1 99 ? 15.756 1.047 -3.007 1.00 93.69 99 ALA A C 1
ATOM 688 O O . ALA A 1 99 ? 14.923 1.491 -3.792 1.00 93.69 99 ALA A O 1
ATOM 689 N N . ILE A 1 100 ? 16.414 1.836 -2.153 1.00 95.25 100 ILE A N 1
ATOM 690 C CA . ILE A 1 100 ? 16.293 3.299 -2.144 1.00 95.25 100 ILE A CA 1
ATOM 691 C C . ILE A 1 100 ? 17.608 3.916 -2.607 1.00 95.25 100 ILE A C 1
ATOM 693 O O . ILE A 1 100 ? 18.667 3.623 -2.045 1.00 95.25 100 ILE A O 1
ATOM 697 N N . GLY A 1 101 ? 17.554 4.783 -3.613 1.00 94.00 101 GLY A N 1
ATOM 698 C CA . GLY A 1 101 ? 18.741 5.440 -4.149 1.00 94.00 101 GLY A CA 1
ATOM 699 C C . GLY A 1 101 ? 18.508 6.023 -5.534 1.00 94.00 101 GLY A C 1
ATOM 700 O O . GLY A 1 101 ? 17.388 6.343 -5.906 1.00 94.00 101 GLY A O 1
ATOM 701 N N . THR A 1 102 ? 19.576 6.155 -6.320 1.00 91.06 102 THR A N 1
ATOM 702 C CA . THR A 1 102 ? 19.526 6.841 -7.622 1.00 91.06 102 THR A CA 1
ATOM 703 C C . THR A 1 102 ? 18.930 6.022 -8.771 1.00 91.06 102 THR A C 1
ATOM 705 O O . THR A 1 102 ? 18.888 6.561 -9.872 1.00 91.06 102 THR A O 1
ATOM 708 N N . GLY A 1 103 ? 18.493 4.777 -8.526 1.00 83.06 103 GLY A N 1
ATOM 709 C CA . GLY A 1 103 ? 17.868 3.865 -9.497 1.00 83.06 103 GLY A CA 1
ATOM 710 C C . GLY A 1 103 ? 18.661 3.605 -10.791 1.00 83.06 103 GLY A C 1
ATOM 711 O O . GLY A 1 103 ? 19.632 4.305 -11.100 1.00 83.06 103 GLY A O 1
ATOM 712 N N . PRO A 1 104 ? 18.295 2.590 -11.587 1.00 84.50 104 PRO A N 1
ATOM 713 C CA . PRO A 1 104 ? 18.661 2.573 -13.000 1.00 84.50 104 PRO A CA 1
ATOM 714 C C . PRO A 1 104 ? 17.948 3.725 -13.731 1.00 84.50 104 PRO A C 1
ATOM 716 O O . PRO A 1 104 ? 16.848 4.127 -13.384 1.00 84.50 104 PRO A O 1
ATOM 719 N N . GLY A 1 105 ? 18.558 4.313 -14.760 1.00 80.94 105 GLY A N 1
ATOM 720 C CA . GLY A 1 105 ? 17.897 5.363 -15.550 1.00 80.94 105 GLY A CA 1
ATOM 721 C C . GLY A 1 105 ? 17.686 6.699 -14.811 1.00 80.94 105 GLY A C 1
ATOM 722 O O . GLY A 1 105 ? 18.584 7.543 -14.827 1.00 80.94 105 GLY A O 1
ATOM 723 N N . TYR A 1 106 ? 16.478 6.940 -14.277 1.00 84.12 106 TYR A N 1
ATOM 724 C CA . TYR A 1 106 ? 16.029 8.244 -13.753 1.00 84.12 106 TYR A CA 1
ATOM 725 C C . TYR A 1 106 ? 15.052 8.126 -12.565 1.00 84.12 106 TYR A C 1
ATOM 727 O O . TYR A 1 106 ? 13.990 7.519 -12.706 1.00 84.12 106 TYR A O 1
ATOM 735 N N . CYS A 1 107 ? 15.369 8.799 -11.452 1.00 89.19 107 CYS A N 1
ATOM 736 C CA . CYS A 1 107 ? 14.444 9.113 -10.353 1.00 89.19 107 CYS A CA 1
ATOM 737 C C . CYS A 1 107 ? 13.990 10.580 -10.438 1.00 89.19 107 CYS A C 1
ATOM 739 O O . CYS A 1 107 ? 14.814 11.460 -10.706 1.00 89.19 107 CYS A O 1
ATOM 741 N N . TYR A 1 108 ? 12.718 10.857 -10.136 1.00 88.44 108 TYR A N 1
ATOM 742 C CA . TYR A 1 108 ? 12.114 12.185 -10.293 1.00 88.44 108 TYR A CA 1
ATOM 743 C C . TYR A 1 108 ? 12.782 13.272 -9.436 1.00 88.44 108 TYR A C 1
ATOM 745 O O . TYR A 1 108 ? 13.117 14.345 -9.946 1.00 88.44 108 TYR A O 1
ATOM 753 N N . SER A 1 109 ? 13.024 13.002 -8.151 1.00 89.31 109 SER A N 1
ATOM 754 C CA . SER A 1 109 ? 13.555 13.988 -7.196 1.00 89.31 109 SER A CA 1
ATOM 755 C C . SER A 1 109 ? 15.013 13.735 -6.767 1.00 89.31 109 SER A C 1
ATOM 757 O O . SER A 1 109 ? 15.536 14.362 -5.843 1.00 89.31 109 SER A O 1
ATOM 759 N N . GLY A 1 110 ? 15.721 12.869 -7.501 1.00 89.75 110 GLY A N 1
ATOM 760 C CA . GLY A 1 110 ? 17.135 12.531 -7.311 1.00 89.75 110 GLY A CA 1
ATOM 761 C C . GLY A 1 110 ? 17.369 11.151 -6.694 1.00 89.75 110 GLY A C 1
ATOM 762 O O . GLY A 1 110 ? 18.295 10.463 -7.118 1.00 89.75 110 GLY A O 1
ATOM 763 N N . SER A 1 111 ? 16.527 10.731 -5.751 1.00 95.19 111 SER A N 1
ATOM 764 C CA . SER A 1 111 ? 16.480 9.365 -5.215 1.00 95.19 111 SER A CA 1
ATOM 765 C C . SER A 1 111 ? 15.035 8.885 -5.233 1.00 95.19 111 SER A C 1
ATOM 767 O O . SER A 1 111 ? 14.134 9.701 -5.117 1.00 95.19 111 SER A O 1
ATOM 769 N N . CYS A 1 112 ? 14.825 7.588 -5.408 1.00 96.19 112 CYS A N 1
ATOM 770 C CA . CYS A 1 112 ? 13.509 6.969 -5.449 1.00 96.19 112 CYS A CA 1
ATOM 771 C C . CYS A 1 112 ? 13.563 5.560 -4.850 1.00 96.19 112 CYS A C 1
ATOM 773 O O . CYS A 1 112 ? 14.650 5.010 -4.632 1.00 96.19 112 CYS A O 1
ATOM 775 N N . ALA A 1 113 ? 12.396 4.977 -4.578 1.00 96.75 113 ALA A N 1
ATOM 776 C CA . ALA A 1 113 ? 12.291 3.536 -4.413 1.00 96.75 113 ALA A CA 1
ATOM 777 C C . ALA A 1 113 ? 12.321 2.889 -5.797 1.00 96.75 113 ALA A C 1
ATOM 779 O O . ALA A 1 113 ? 11.577 3.307 -6.682 1.00 96.75 113 ALA A O 1
ATOM 780 N N . PHE A 1 114 ? 13.176 1.893 -5.996 1.00 95.12 114 PHE A N 1
ATOM 781 C CA . PHE A 1 114 ? 13.306 1.217 -7.278 1.00 95.12 114 PHE A CA 1
ATOM 782 C C . PHE A 1 114 ? 13.514 -0.281 -7.122 1.00 95.12 114 PHE A C 1
ATOM 784 O O . PHE A 1 114 ? 14.082 -0.739 -6.134 1.00 95.12 114 PHE A O 1
ATOM 791 N N . VAL A 1 115 ? 13.106 -1.019 -8.143 1.00 93.44 115 VAL A N 1
ATOM 792 C CA . VAL A 1 115 ? 13.416 -2.433 -8.344 1.00 93.44 115 VAL A CA 1
ATOM 793 C C . VAL A 1 115 ? 13.853 -2.625 -9.794 1.00 93.44 115 VAL A C 1
ATOM 795 O O . VAL A 1 115 ? 13.333 -1.943 -10.678 1.00 93.44 115 VAL A O 1
ATOM 798 N N . ASP A 1 116 ? 14.848 -3.479 -10.028 1.00 91.12 116 ASP A N 1
ATOM 799 C CA . ASP A 1 116 ? 15.527 -3.613 -11.321 1.00 91.12 116 ASP A CA 1
ATOM 800 C C . ASP A 1 116 ? 15.922 -5.065 -11.596 1.00 91.12 116 ASP A C 1
ATOM 802 O O . ASP A 1 116 ? 16.817 -5.593 -10.938 1.00 91.12 116 ASP A O 1
ATOM 806 N N . SER A 1 117 ? 15.280 -5.681 -12.589 1.00 87.69 117 SER A N 1
ATOM 807 C CA . SER A 1 117 ? 15.560 -7.060 -13.013 1.00 87.69 117 SER A CA 1
ATOM 808 C C . SER A 1 117 ? 16.923 -7.168 -13.721 1.00 87.69 117 SER A C 1
ATOM 810 O O . SER A 1 117 ? 17.666 -8.126 -13.505 1.00 87.69 117 SER A O 1
ATOM 812 N N . ASP A 1 118 ? 17.360 -6.142 -14.466 1.00 79.44 118 ASP A N 1
ATOM 813 C CA . ASP A 1 118 ? 18.591 -6.216 -15.277 1.00 79.44 118 ASP A CA 1
ATOM 814 C C . ASP A 1 118 ? 19.875 -6.226 -14.425 1.00 79.44 118 ASP A C 1
ATOM 816 O O . ASP A 1 118 ? 20.878 -6.853 -14.774 1.00 79.44 118 ASP A O 1
ATOM 820 N N . THR A 1 119 ? 19.867 -5.559 -13.267 1.00 75.94 119 THR A N 1
ATOM 821 C CA . THR A 1 119 ? 21.068 -5.462 -12.420 1.00 75.94 119 THR A CA 1
ATOM 822 C C . THR A 1 119 ? 21.460 -6.809 -11.779 1.00 75.94 119 THR A C 1
ATOM 824 O O . THR A 1 119 ? 22.634 -6.989 -11.431 1.00 75.94 119 THR A O 1
ATOM 827 N N . TRP A 1 120 ? 20.540 -7.777 -11.673 1.00 70.50 120 TRP A N 1
ATOM 828 C CA . TRP A 1 120 ? 20.789 -9.073 -11.017 1.00 70.50 120 TRP A CA 1
ATOM 829 C C . TRP A 1 120 ? 20.908 -10.277 -11.966 1.00 70.50 120 TRP A C 1
ATOM 831 O O . TRP A 1 120 ? 21.392 -11.330 -11.544 1.00 70.50 120 TRP A O 1
ATOM 841 N N . GLY A 1 121 ? 20.669 -10.077 -13.265 1.00 62.34 121 GLY A N 1
ATOM 842 C CA . GLY A 1 121 ? 20.926 -11.065 -14.317 1.00 62.34 121 GLY A CA 1
ATOM 843 C C . GLY A 1 121 ? 19.718 -11.940 -14.656 1.00 62.34 121 GLY A C 1
ATOM 844 O O . GLY A 1 121 ? 18.632 -11.758 -14.129 1.00 62.34 121 GLY A O 1
ATOM 845 N N . ASP A 1 122 ? 19.903 -12.877 -15.588 1.00 62.50 122 ASP A N 1
ATOM 846 C CA . ASP A 1 122 ? 18.843 -13.747 -16.099 1.00 62.50 122 ASP A CA 1
ATOM 847 C C . ASP A 1 122 ? 18.714 -15.076 -15.331 1.00 62.50 122 ASP A C 1
ATOM 849 O O . ASP A 1 122 ? 19.709 -15.676 -14.912 1.00 62.50 122 ASP A O 1
ATOM 853 N N . GLY A 1 123 ? 17.482 -15.595 -15.239 1.00 67.19 123 GLY A N 1
ATOM 854 C CA . GLY A 1 123 ? 17.200 -16.988 -14.862 1.00 67.19 123 GLY A CA 1
ATOM 855 C C . GLY A 1 123 ? 16.715 -17.230 -13.432 1.00 67.19 123 GLY A C 1
ATOM 856 O O . GLY A 1 123 ? 16.794 -18.375 -12.977 1.00 67.19 123 GLY A O 1
ATOM 857 N N . THR A 1 124 ? 16.245 -16.188 -12.748 1.00 80.25 124 THR A N 1
ATOM 858 C CA . THR A 1 124 ? 15.522 -16.271 -11.475 1.00 80.25 124 THR A CA 1
ATOM 859 C C . THR A 1 124 ? 14.360 -15.291 -11.497 1.00 80.25 124 THR A C 1
ATOM 861 O O . THR A 1 124 ? 14.572 -14.116 -11.782 1.00 80.25 124 THR A O 1
ATOM 864 N N . ARG A 1 125 ? 13.155 -15.760 -11.162 1.00 87.69 125 ARG A N 1
ATOM 865 C CA . ARG A 1 125 ? 11.973 -14.900 -11.078 1.00 87.69 125 ARG A CA 1
ATOM 866 C C . ARG A 1 125 ? 12.116 -13.881 -9.958 1.00 87.69 125 ARG A C 1
ATOM 868 O O . ARG A 1 125 ? 12.183 -14.266 -8.785 1.00 87.69 125 ARG A O 1
ATOM 875 N N . LEU A 1 126 ? 12.040 -12.613 -10.331 1.00 89.19 126 LEU A N 1
ATOM 876 C CA . LEU A 1 126 ? 11.975 -11.477 -9.430 1.00 89.19 126 LEU A CA 1
ATOM 877 C C . LEU A 1 126 ? 10.500 -11.179 -9.151 1.00 89.19 126 LEU A C 1
ATOM 879 O O . LEU A 1 126 ? 9.725 -10.937 -10.073 1.00 89.19 126 LEU A O 1
ATOM 883 N N . ALA A 1 127 ? 10.091 -11.218 -7.881 1.00 92.69 127 ALA A N 1
ATOM 884 C CA . ALA A 1 127 ? 8.700 -11.026 -7.467 1.00 92.69 127 ALA A CA 1
ATOM 885 C C . ALA A 1 127 ? 8.644 -10.235 -6.155 1.00 92.69 127 ALA A C 1
ATOM 887 O O . ALA A 1 127 ? 8.484 -10.781 -5.060 1.00 92.69 127 ALA A O 1
ATOM 888 N N . GLU A 1 128 ? 8.748 -8.917 -6.275 1.00 94.00 128 GLU A N 1
ATOM 889 C CA . GLU A 1 128 ? 9.244 -8.050 -5.215 1.00 94.00 128 GLU A CA 1
ATOM 890 C C . GLU A 1 128 ? 8.191 -7.087 -4.713 1.00 94.00 128 GLU A C 1
ATOM 892 O O . GLU A 1 128 ? 7.466 -6.450 -5.482 1.00 94.00 128 GLU A O 1
ATOM 897 N N . THR A 1 129 ? 8.130 -6.937 -3.391 1.00 96.38 129 THR A N 1
ATOM 898 C CA . THR A 1 129 ? 7.079 -6.144 -2.755 1.00 96.38 129 THR A CA 1
ATOM 899 C C . THR A 1 129 ? 7.641 -5.031 -1.885 1.00 96.38 129 THR A C 1
ATOM 901 O O . THR A 1 129 ? 8.456 -5.279 -0.999 1.00 96.38 129 THR A O 1
ATOM 904 N N . LEU A 1 130 ? 7.118 -3.821 -2.070 1.00 98.06 130 LEU A N 1
ATOM 905 C CA . LEU A 1 130 ? 7.284 -2.687 -1.167 1.00 98.06 130 LEU A CA 1
ATOM 906 C C . LEU A 1 130 ? 5.944 -2.382 -0.489 1.00 98.06 130 LEU A C 1
ATOM 908 O O . LEU A 1 130 ? 4.923 -2.209 -1.158 1.00 98.06 130 LEU A O 1
ATOM 912 N N . PHE A 1 131 ? 5.951 -2.271 0.837 1.00 98.06 131 PHE A N 1
ATOM 913 C CA . PHE A 1 131 ? 4.798 -1.845 1.622 1.00 98.06 131 PHE A CA 1
ATOM 914 C C . PHE A 1 131 ? 5.034 -0.494 2.278 1.00 98.06 131 PHE A C 1
ATOM 916 O O . PHE A 1 131 ? 6.092 -0.240 2.862 1.00 98.06 131 PHE A O 1
ATOM 923 N N . SER A 1 132 ? 3.990 0.332 2.275 1.00 98.19 132 SER A N 1
ATOM 924 C CA . SER A 1 132 ? 3.919 1.482 3.171 1.00 98.19 132 SER A CA 1
ATOM 925 C C . SER A 1 132 ? 3.744 1.031 4.631 1.00 98.19 132 SER A C 1
ATOM 927 O O . SER A 1 132 ? 3.327 -0.104 4.889 1.00 98.19 132 SER A O 1
ATOM 929 N N . PRO A 1 133 ? 3.948 1.925 5.612 1.00 97.06 133 PRO A N 1
ATOM 930 C CA . PRO A 1 133 ? 3.358 1.781 6.938 1.00 97.06 133 PRO A CA 1
ATOM 931 C C . PRO A 1 133 ? 1.834 1.598 6.883 1.00 97.06 133 PRO A C 1
ATOM 933 O O . PRO A 1 133 ? 1.184 1.937 5.890 1.00 97.06 133 PRO A O 1
ATOM 936 N N . GLN A 1 134 ? 1.259 1.122 7.988 1.00 95.25 134 GLN A N 1
ATOM 937 C CA . GLN A 1 134 ? -0.177 1.236 8.235 1.00 95.25 134 GLN A CA 1
ATOM 938 C C . GLN A 1 134 ? -0.497 2.653 8.720 1.00 95.25 134 GLN A C 1
ATOM 940 O O . GLN A 1 134 ? 0.081 3.129 9.699 1.00 95.25 134 GLN A O 1
ATOM 945 N N . TYR A 1 135 ? -1.426 3.319 8.046 1.00 92.94 135 TYR A N 1
ATOM 946 C CA . TYR A 1 135 ? -1.872 4.665 8.383 1.00 92.94 135 TYR A CA 1
ATOM 947 C C . TYR A 1 135 ? -3.227 4.605 9.072 1.00 92.94 135 TYR A C 1
ATOM 949 O O . TYR A 1 135 ? -4.141 3.968 8.559 1.00 92.94 135 TYR A O 1
ATOM 957 N N . ASN A 1 136 ? -3.357 5.264 10.222 1.00 86.56 136 ASN A N 1
ATOM 958 C CA . ASN A 1 136 ? -4.605 5.315 10.981 1.00 86.56 136 ASN A CA 1
ATOM 959 C C . ASN A 1 136 ? -5.655 6.168 10.246 1.00 86.56 136 ASN A C 1
ATOM 961 O O . ASN A 1 136 ? -5.352 7.273 9.794 1.00 86.56 136 ASN A O 1
ATOM 965 N N . LEU A 1 137 ? -6.876 5.644 10.152 1.00 81.56 137 LEU A N 1
ATOM 966 C CA . LEU A 1 137 ? -8.026 6.262 9.493 1.00 81.56 137 LEU A CA 1
ATOM 967 C C . LEU A 1 137 ? -9.251 6.391 10.405 1.00 81.56 137 LEU A C 1
ATOM 969 O O . LEU A 1 137 ? -10.331 6.720 9.919 1.00 81.56 137 LEU A O 1
ATOM 973 N N . ASN A 1 138 ? -9.113 6.125 11.705 1.00 77.81 138 ASN A N 1
ATOM 974 C CA . ASN A 1 138 ? -10.229 6.168 12.643 1.00 77.81 138 ASN A CA 1
ATOM 975 C C . ASN A 1 138 ? -10.990 7.494 12.537 1.00 77.81 138 ASN A C 1
ATOM 977 O O . ASN A 1 138 ? -10.415 8.580 12.643 1.00 77.81 138 ASN A O 1
ATOM 981 N N . GLY A 1 139 ? -12.297 7.380 12.295 1.00 75.00 139 GLY A N 1
ATOM 982 C CA . GLY A 1 139 ? -13.202 8.517 12.153 1.00 75.00 139 GLY A CA 1
ATOM 983 C C . GLY A 1 139 ? -13.130 9.265 10.818 1.00 75.00 139 GLY A C 1
ATOM 984 O O . GLY A 1 139 ? -13.911 10.195 10.616 1.00 75.00 139 GLY A O 1
ATOM 985 N N . CYS A 1 140 ? -12.228 8.895 9.905 1.00 83.06 140 CYS A N 1
ATOM 986 C CA . CYS A 1 140 ? -12.036 9.577 8.626 1.00 83.06 140 CYS A CA 1
ATOM 987 C C . CYS A 1 140 ? -12.963 9.047 7.536 1.00 83.06 140 CYS A C 1
ATOM 989 O O . CYS A 1 140 ? -13.258 7.857 7.455 1.00 83.06 140 CYS A O 1
ATOM 991 N N . SER A 1 141 ? -13.439 9.961 6.690 1.00 86.44 141 SER A N 1
ATOM 992 C CA . SER A 1 141 ? -14.481 9.659 5.697 1.00 86.44 141 SER A CA 1
ATOM 993 C C . SER A 1 141 ? -14.018 9.840 4.260 1.00 86.44 141 SER A C 1
ATOM 995 O O . SER A 1 141 ? -14.643 9.293 3.350 1.00 86.44 141 SER A O 1
ATOM 997 N N . ALA A 1 142 ? -12.915 10.563 4.051 1.00 89.81 142 ALA A N 1
ATOM 998 C CA . ALA A 1 142 ? -12.303 10.683 2.745 1.00 89.81 142 ALA A CA 1
ATOM 999 C C . ALA A 1 142 ? -10.778 10.643 2.821 1.00 89.81 142 ALA A C 1
ATOM 1001 O O . ALA A 1 142 ? -10.159 11.149 3.756 1.00 89.81 142 ALA A O 1
ATOM 1002 N N . ALA A 1 143 ? -10.166 10.040 1.808 1.00 94.81 143 ALA A N 1
ATOM 1003 C CA . ALA A 1 143 ? -8.724 10.060 1.642 1.00 94.81 143 ALA A CA 1
ATOM 1004 C C . ALA A 1 143 ? -8.347 9.883 0.172 1.00 94.81 143 ALA A C 1
ATOM 1006 O O . ALA A 1 143 ? -9.055 9.255 -0.616 1.00 94.81 143 ALA A O 1
ATOM 1007 N N . THR A 1 144 ? -7.201 10.439 -0.193 1.00 97.31 144 THR A N 1
ATOM 1008 C CA . THR A 1 144 ? -6.606 10.317 -1.521 1.00 97.31 144 THR A CA 1
ATOM 1009 C C . THR A 1 144 ? -5.160 9.888 -1.364 1.00 97.31 144 THR A C 1
ATOM 1011 O O . THR A 1 144 ? -4.412 10.500 -0.599 1.00 97.31 144 THR A O 1
ATOM 1014 N N . VAL A 1 145 ? -4.768 8.852 -2.099 1.00 98.25 145 VAL A N 1
ATOM 1015 C CA . VAL A 1 145 ? -3.377 8.406 -2.205 1.00 98.25 145 VAL A CA 1
ATOM 1016 C C . VAL A 1 145 ? -2.831 8.789 -3.574 1.00 98.25 145 VAL A C 1
ATOM 1018 O O . VAL A 1 145 ? -3.562 8.765 -4.566 1.00 98.25 145 VAL A O 1
ATOM 1021 N N . GLY A 1 146 ? -1.558 9.152 -3.641 1.00 98.25 146 GLY A N 1
ATOM 1022 C CA . GLY A 1 146 ? -0.887 9.427 -4.902 1.00 98.25 146 GLY A CA 1
ATOM 1023 C C . GLY A 1 146 ? 0.617 9.250 -4.807 1.00 98.25 146 GLY A C 1
ATOM 1024 O O . GLY A 1 146 ? 1.181 9.251 -3.715 1.00 98.25 146 GLY A O 1
ATOM 1025 N N . PHE A 1 147 ? 1.253 9.075 -5.954 1.00 98.25 147 PHE A N 1
ATOM 1026 C CA . PHE A 1 147 ? 2.702 8.959 -6.094 1.00 98.25 147 PHE A CA 1
ATOM 1027 C C . PHE A 1 147 ? 3.098 9.240 -7.546 1.00 98.25 147 PHE A C 1
ATOM 1029 O O . PHE A 1 147 ? 2.259 9.227 -8.450 1.00 98.25 147 PHE A O 1
ATOM 1036 N N . ILE A 1 148 ? 4.379 9.500 -7.768 1.00 97.12 148 ILE A N 1
ATOM 1037 C CA . ILE A 1 148 ? 4.979 9.562 -9.099 1.00 97.12 148 ILE A CA 1
ATOM 1038 C C . ILE A 1 148 ? 5.657 8.224 -9.356 1.00 97.12 148 ILE A C 1
ATOM 1040 O O . ILE A 1 148 ? 6.290 7.662 -8.463 1.00 97.12 148 ILE A O 1
ATOM 1044 N N . HIS A 1 149 ? 5.530 7.691 -10.564 1.00 96.50 149 HIS A N 1
ATOM 1045 C CA . HIS A 1 149 ? 6.230 6.468 -10.925 1.00 96.50 149 HIS A CA 1
ATOM 1046 C C . HIS A 1 149 ? 6.756 6.491 -12.357 1.00 96.50 149 HIS A C 1
ATOM 1048 O O . HIS A 1 149 ? 6.314 7.266 -13.209 1.00 96.50 149 HIS A O 1
ATOM 1054 N N . TYR A 1 150 ? 7.725 5.615 -12.596 1.00 95.38 150 TYR A N 1
ATOM 1055 C CA . TYR A 1 150 ? 8.225 5.286 -13.921 1.00 95.38 150 TYR A CA 1
ATOM 1056 C C . TYR A 1 150 ? 8.371 3.773 -14.001 1.00 95.38 150 TYR A C 1
ATOM 1058 O O . TYR A 1 150 ? 9.291 3.205 -13.414 1.00 95.38 150 TYR A O 1
ATOM 1066 N N . TYR A 1 151 ? 7.450 3.136 -14.720 1.00 95.50 151 TYR A N 1
ATOM 1067 C CA . TYR A 1 151 ? 7.522 1.718 -15.040 1.00 95.50 151 TYR A CA 1
ATOM 1068 C C . TYR A 1 151 ? 8.037 1.538 -16.469 1.00 95.50 151 TYR A C 1
ATOM 1070 O O . TYR A 1 151 ? 7.430 2.052 -17.411 1.00 95.50 151 TYR A O 1
ATOM 1078 N N . ASN A 1 152 ? 9.171 0.857 -16.615 1.00 93.75 152 ASN A N 1
ATOM 1079 C CA . ASN A 1 152 ? 9.749 0.494 -17.902 1.00 93.75 152 ASN A CA 1
ATOM 1080 C C . ASN A 1 152 ? 9.519 -1.001 -18.094 1.00 93.75 152 ASN A C 1
ATOM 1082 O O . ASN A 1 152 ? 9.998 -1.792 -17.286 1.00 93.75 152 ASN A O 1
ATOM 1086 N N . SER A 1 153 ? 8.766 -1.374 -19.118 1.00 91.50 153 SER A N 1
ATOM 1087 C CA . SER A 1 153 ? 8.354 -2.751 -19.340 1.00 91.50 153 SER A CA 1
ATOM 1088 C C . SER A 1 153 ? 9.059 -3.332 -20.556 1.00 91.50 153 SER A C 1
ATOM 1090 O O . SER A 1 153 ? 9.430 -2.619 -21.489 1.00 91.50 153 SER A O 1
ATOM 1092 N N . ILE A 1 154 ? 9.245 -4.651 -20.578 1.00 91.06 154 ILE A N 1
ATOM 1093 C CA . ILE A 1 154 ? 9.596 -5.342 -21.828 1.00 91.06 154 ILE A CA 1
ATOM 1094 C C . ILE A 1 154 ? 8.345 -5.732 -22.636 1.00 91.06 154 ILE A C 1
ATOM 1096 O O . ILE A 1 154 ? 8.454 -6.256 -23.747 1.00 91.06 154 ILE A 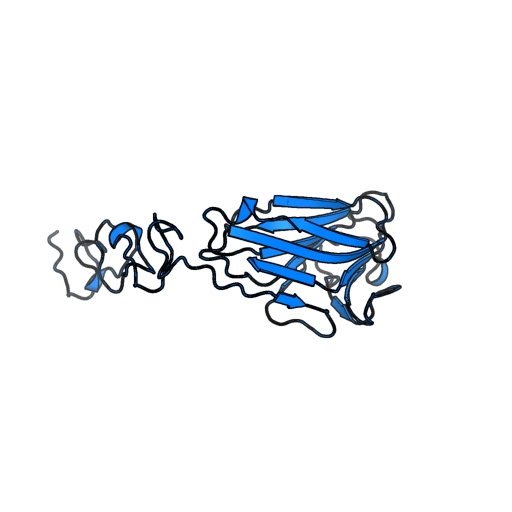O 1
ATOM 1100 N N . GLU A 1 155 ? 7.155 -5.435 -22.105 1.00 88.50 155 GLU A N 1
ATOM 1101 C CA . GLU A 1 155 ? 5.845 -5.755 -22.675 1.00 88.50 155 GLU A CA 1
ATOM 1102 C C . GLU A 1 155 ? 5.690 -7.261 -22.954 1.00 88.50 155 GLU A C 1
ATOM 1104 O O . GLU A 1 155 ? 5.038 -7.674 -23.920 1.00 88.50 155 GLU A O 1
ATOM 1109 N N . SER A 1 156 ? 6.334 -8.102 -22.135 1.00 87.25 156 SER A N 1
ATOM 1110 C CA . SER A 1 156 ? 6.486 -9.535 -22.412 1.00 87.25 156 SER A CA 1
ATOM 1111 C C . SER A 1 156 ? 6.390 -10.414 -21.161 1.00 87.25 156 SER A C 1
ATOM 1113 O O . SER A 1 156 ? 7.161 -11.359 -21.015 1.00 87.25 156 SER A O 1
ATOM 1115 N N . GLY A 1 157 ? 5.392 -10.156 -20.317 1.00 88.31 157 GLY A N 1
ATOM 1116 C CA . GLY A 1 157 ? 5.058 -10.988 -19.151 1.00 88.31 157 GLY A CA 1
ATOM 1117 C C . GLY A 1 157 ? 5.258 -10.248 -17.837 1.00 88.31 157 GLY A C 1
ATOM 1118 O O . GLY A 1 157 ? 4.448 -10.407 -16.927 1.00 88.31 157 GLY A O 1
ATOM 1119 N N . ASP A 1 158 ? 6.247 -9.357 -17.799 1.00 93.38 158 ASP A N 1
ATOM 1120 C CA . ASP A 1 158 ? 6.499 -8.474 -16.673 1.00 93.38 158 ASP A CA 1
ATOM 1121 C C . ASP A 1 158 ? 5.307 -7.552 -16.385 1.00 93.38 158 ASP A C 1
ATOM 1123 O O . ASP A 1 158 ? 4.605 -7.085 -17.293 1.00 93.38 158 ASP A O 1
ATOM 1127 N N . TYR A 1 159 ? 5.069 -7.295 -15.101 1.00 96.62 159 TYR A N 1
ATOM 1128 C CA . TYR A 1 159 ? 4.010 -6.394 -14.678 1.00 96.62 159 TYR A CA 1
ATOM 1129 C C . TYR A 1 159 ? 4.290 -5.733 -13.330 1.00 96.62 159 TYR A C 1
ATOM 1131 O O . TYR A 1 159 ? 5.005 -6.244 -12.468 1.00 96.62 159 TYR A O 1
ATOM 1139 N N . ALA A 1 160 ? 3.659 -4.579 -13.141 1.00 97.75 160 ALA A N 1
ATOM 1140 C CA . ALA A 1 160 ? 3.643 -3.838 -11.890 1.00 97.75 160 ALA A CA 1
ATOM 1141 C C . ALA A 1 160 ? 2.205 -3.693 -11.378 1.00 97.75 160 ALA A C 1
ATOM 1143 O O . ALA A 1 160 ? 1.273 -3.495 -12.160 1.00 97.75 160 ALA A O 1
ATOM 1144 N N . GLU A 1 161 ? 2.009 -3.736 -10.063 1.00 98.50 161 GLU A N 1
ATOM 1145 C CA . GLU A 1 161 ? 0.712 -3.516 -9.423 1.00 98.50 161 GLU A CA 1
ATOM 1146 C C . GLU A 1 161 ? 0.800 -2.525 -8.271 1.00 98.50 161 GLU A C 1
ATOM 1148 O O . GLU A 1 161 ? 1.709 -2.581 -7.439 1.00 98.50 161 GLU A O 1
ATOM 1153 N N . PHE A 1 162 ? -0.229 -1.687 -8.166 1.00 98.69 162 PHE A N 1
ATOM 1154 C CA . PHE A 1 162 ? -0.508 -0.887 -6.984 1.00 98.69 162 PHE A CA 1
ATOM 1155 C C . PHE A 1 162 ? -1.802 -1.363 -6.324 1.00 98.69 162 PHE A C 1
ATOM 1157 O O . PHE A 1 162 ? -2.839 -1.494 -6.982 1.00 98.69 162 PHE A O 1
ATOM 1164 N N . ALA A 1 163 ? -1.754 -1.630 -5.021 1.00 98.56 163 ALA A N 1
ATOM 1165 C CA . ALA A 1 163 ? -2.878 -2.191 -4.278 1.00 98.56 163 ALA A CA 1
ATOM 1166 C C . ALA A 1 163 ? -3.047 -1.562 -2.891 1.00 98.56 163 ALA A C 1
ATOM 1168 O O . ALA A 1 163 ? -2.114 -0.996 -2.320 1.00 98.56 163 ALA A O 1
ATOM 1169 N N . VAL A 1 164 ? -4.253 -1.708 -2.341 1.00 98.00 164 VAL A N 1
ATOM 1170 C CA . VAL A 1 164 ? -4.657 -1.218 -1.018 1.00 98.00 164 VAL A CA 1
ATOM 1171 C C . VAL A 1 164 ? -5.234 -2.352 -0.167 1.00 98.00 164 VAL A C 1
ATOM 1173 O O . VAL A 1 164 ? -5.890 -3.250 -0.699 1.00 98.00 164 VAL A O 1
ATOM 1176 N N . GLN A 1 165 ? -5.015 -2.308 1.148 1.00 95.94 165 GLN A N 1
ATOM 1177 C CA . GLN A 1 165 ? -5.682 -3.185 2.116 1.00 95.94 165 GLN A CA 1
ATOM 1178 C C . GLN A 1 165 ? -6.082 -2.439 3.392 1.00 95.94 165 GLN A C 1
ATOM 1180 O O . GLN A 1 165 ? -5.485 -1.416 3.737 1.00 95.94 165 GLN A O 1
ATOM 1185 N N . THR A 1 166 ? -7.053 -3.003 4.111 1.00 93.19 166 THR A N 1
ATOM 1186 C CA . THR A 1 166 ? -7.574 -2.476 5.386 1.00 93.19 166 THR A CA 1
ATOM 1187 C C . THR A 1 166 ? -7.839 -3.561 6.440 1.00 93.19 166 THR A C 1
ATOM 1189 O O . THR A 1 166 ? -8.293 -3.247 7.538 1.00 93.19 166 THR A O 1
ATOM 1192 N N . ASP A 1 167 ? -7.567 -4.837 6.131 1.00 89.00 167 ASP A N 1
ATOM 1193 C CA . ASP A 1 167 ? -8.020 -5.984 6.934 1.00 89.00 167 ASP A CA 1
ATOM 1194 C C . ASP A 1 167 ? -6.936 -7.036 7.254 1.00 89.00 167 ASP A C 1
ATOM 1196 O O . ASP A 1 167 ? -7.216 -7.987 7.978 1.00 89.00 167 ASP A O 1
ATOM 1200 N N . LEU A 1 168 ? -5.709 -6.879 6.734 1.00 88.06 168 LEU A N 1
ATOM 1201 C CA . LEU A 1 168 ? -4.605 -7.860 6.797 1.00 88.06 168 LEU A CA 1
ATOM 1202 C C . LEU A 1 168 ? -4.898 -9.220 6.137 1.00 88.06 168 LEU A C 1
ATOM 1204 O O . LEU A 1 168 ? -4.096 -10.147 6.256 1.00 88.06 168 LEU A O 1
ATOM 1208 N N . MET A 1 169 ? -6.023 -9.363 5.444 1.00 88.44 169 MET A N 1
ATOM 1209 C CA . MET A 1 169 ? -6.435 -10.614 4.812 1.00 88.44 169 MET A CA 1
ATOM 1210 C C . MET A 1 169 ? -6.331 -10.540 3.295 1.00 88.44 169 MET A C 1
ATOM 1212 O O . MET A 1 169 ? -5.982 -11.538 2.661 1.00 88.44 169 MET A O 1
ATOM 1216 N N . SER A 1 170 ? -6.658 -9.390 2.700 1.00 92.44 170 SER A N 1
ATOM 1217 C CA . SER A 1 170 ? -6.770 -9.273 1.251 1.00 92.44 170 SER A CA 1
ATOM 1218 C C . SER A 1 170 ? -6.307 -7.926 0.705 1.00 92.44 170 SER A C 1
ATOM 1220 O O . SER A 1 170 ? -6.563 -6.864 1.265 1.00 92.44 170 SER A O 1
ATOM 1222 N N . TRP A 1 171 ? -5.642 -7.986 -0.449 1.00 96.88 171 TRP A N 1
ATOM 1223 C CA . TRP A 1 171 ? -5.254 -6.814 -1.224 1.00 96.88 171 TRP A CA 1
ATOM 1224 C C . TRP A 1 171 ? -6.272 -6.563 -2.332 1.00 96.88 171 TRP A C 1
ATOM 1226 O O . TRP A 1 171 ? -6.586 -7.463 -3.111 1.00 96.88 171 TRP A O 1
ATOM 1236 N N . THR A 1 172 ? -6.743 -5.323 -2.438 1.00 97.38 172 THR A N 1
ATOM 1237 C CA . THR A 1 172 ? -7.500 -4.848 -3.598 1.00 97.38 172 THR A CA 1
ATOM 1238 C C . THR A 1 172 ? -6.548 -4.137 -4.551 1.00 97.38 172 THR A C 1
ATOM 1240 O O . THR A 1 172 ? -6.000 -3.090 -4.208 1.00 97.38 172 THR A O 1
ATOM 1243 N N . VAL A 1 173 ? -6.349 -4.695 -5.745 1.00 98.31 173 VAL A N 1
ATOM 1244 C CA . VAL A 1 173 ? -5.532 -4.065 -6.792 1.00 98.31 173 VAL A CA 1
ATOM 1245 C C . VAL A 1 173 ? -6.277 -2.853 -7.347 1.00 98.31 173 VAL A C 1
ATOM 1247 O O . VAL A 1 173 ? -7.408 -2.975 -7.819 1.00 98.31 173 VAL A O 1
ATOM 1250 N N . LEU A 1 174 ? -5.642 -1.685 -7.259 1.00 98.06 174 LEU A N 1
ATOM 1251 C CA . LEU A 1 174 ? -6.152 -0.425 -7.799 1.00 98.06 174 LEU A CA 1
ATOM 1252 C C . LEU A 1 174 ? -5.710 -0.226 -9.247 1.00 98.06 174 LEU A C 1
ATOM 1254 O O . LEU A 1 174 ? -6.475 0.313 -10.043 1.00 98.06 174 LEU A O 1
ATOM 1258 N N . GLN A 1 175 ? -4.501 -0.679 -9.581 1.00 98.19 175 GLN A N 1
ATOM 1259 C CA . GLN A 1 175 ? -3.933 -0.534 -10.912 1.00 98.19 175 GLN A CA 1
ATOM 1260 C C . GLN A 1 175 ? -2.914 -1.637 -11.209 1.00 98.19 175 GLN A C 1
ATOM 1262 O O . GLN A 1 175 ? -2.144 -2.031 -10.333 1.00 98.19 175 GLN A O 1
ATOM 1267 N N . THR A 1 176 ? -2.905 -2.086 -12.466 1.00 98.19 176 THR A N 1
ATOM 1268 C CA . THR A 1 176 ? -1.904 -2.998 -13.032 1.00 98.19 176 THR A CA 1
ATOM 1269 C C . THR A 1 176 ? -1.326 -2.365 -14.292 1.00 98.19 176 THR A C 1
ATOM 1271 O O . THR A 1 176 ? -2.080 -1.917 -15.161 1.00 98.19 176 THR A O 1
ATOM 1274 N N . TRP A 1 177 ? -0.003 -2.352 -14.416 1.00 97.75 177 TRP A N 1
ATOM 1275 C CA . TRP A 1 177 ? 0.702 -1.947 -15.628 1.00 97.75 177 TRP A CA 1
ATOM 1276 C C . TRP A 1 177 ? 1.378 -3.163 -16.255 1.00 97.75 177 TRP A C 1
ATOM 1278 O O . TRP A 1 177 ? 2.082 -3.898 -15.574 1.00 97.75 177 TRP A O 1
ATOM 1288 N N . THR A 1 178 ? 1.158 -3.355 -17.555 1.00 96.38 178 THR A N 1
ATOM 1289 C CA . THR A 1 178 ? 1.753 -4.433 -18.374 1.00 96.38 178 THR A CA 1
ATOM 1290 C C . THR A 1 178 ? 2.472 -3.870 -19.608 1.00 96.38 178 THR A C 1
ATOM 1292 O O . THR A 1 178 ? 2.658 -4.562 -20.606 1.00 96.38 178 THR A O 1
ATOM 1295 N N . SER A 1 179 ? 2.713 -2.559 -19.604 1.00 95.19 179 SER A N 1
ATOM 1296 C CA . SER A 1 179 ? 3.400 -1.794 -20.642 1.00 95.19 179 SER A CA 1
ATOM 1297 C C . SER A 1 179 ? 3.966 -0.523 -20.021 1.00 95.19 179 SER A C 1
ATOM 1299 O O . SER A 1 179 ? 3.555 -0.144 -18.919 1.00 95.19 179 SER A O 1
ATOM 1301 N N . ASP A 1 180 ? 4.834 0.170 -20.753 1.00 93.62 180 ASP A N 1
ATOM 1302 C CA . ASP A 1 180 ? 5.505 1.380 -20.279 1.00 93.62 180 ASP A CA 1
ATOM 1303 C C . ASP A 1 180 ? 4.549 2.421 -19.675 1.00 93.62 180 ASP A C 1
ATOM 1305 O O . ASP A 1 180 ? 3.536 2.808 -20.270 1.00 93.62 180 ASP A O 1
ATOM 1309 N N . ALA A 1 181 ? 4.943 2.948 -18.517 1.00 90.62 181 ALA A N 1
ATOM 1310 C CA . ALA A 1 181 ? 4.404 4.162 -17.918 1.00 90.62 181 ALA A CA 1
ATOM 1311 C C . ALA A 1 181 ? 5.562 5.157 -17.756 1.00 90.62 181 ALA A C 1
ATOM 1313 O O . ALA A 1 181 ? 6.268 5.159 -16.746 1.00 90.62 181 ALA A O 1
ATOM 1314 N N . TYR A 1 182 ? 5.792 5.967 -18.796 1.00 84.06 182 TYR A N 1
ATOM 1315 C CA . TYR A 1 182 ? 6.998 6.788 -18.944 1.00 84.06 182 TYR A CA 1
ATOM 1316 C C . TYR A 1 182 ? 6.722 8.233 -19.396 1.00 84.06 182 TYR A C 1
ATOM 1318 O O . TYR A 1 182 ? 5.870 8.453 -20.264 1.00 84.06 182 TYR A O 1
ATOM 1326 N N . PRO A 1 183 ? 7.574 9.192 -18.979 1.00 81.56 183 PRO A N 1
ATOM 1327 C CA . PRO A 1 183 ? 8.183 9.340 -17.655 1.00 81.56 183 PRO A CA 1
ATOM 1328 C C . PRO A 1 183 ? 7.269 10.144 -16.721 1.00 81.56 183 PRO A C 1
ATOM 1330 O O . PRO A 1 183 ? 6.421 10.907 -17.186 1.00 81.56 183 PRO A O 1
ATOM 1333 N N . ASP A 1 184 ? 7.511 10.030 -15.413 1.00 86.25 184 ASP A N 1
ATOM 1334 C CA . ASP A 1 184 ? 6.909 10.869 -14.366 1.00 86.25 184 ASP A CA 1
ATOM 1335 C C . ASP A 1 184 ? 5.376 10.850 -14.364 1.00 86.25 184 ASP A C 1
ATOM 1337 O O . ASP A 1 184 ? 4.706 11.880 -14.211 1.00 86.25 184 ASP A O 1
ATOM 1341 N N . VAL A 1 185 ? 4.803 9.659 -14.545 1.00 94.56 185 VAL A N 1
ATOM 1342 C CA . VAL A 1 185 ? 3.355 9.490 -14.463 1.00 94.56 185 VAL A CA 1
ATOM 1343 C C . VAL A 1 185 ? 2.945 9.753 -13.019 1.00 94.56 185 VAL A C 1
ATOM 1345 O O . VAL A 1 185 ? 3.472 9.153 -12.085 1.00 94.56 185 VAL A O 1
ATOM 1348 N N . THR A 1 186 ? 2.037 10.709 -12.831 1.00 96.44 186 THR A N 1
ATO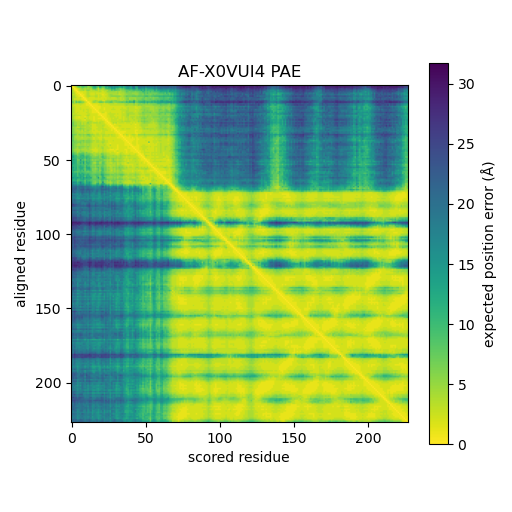M 1349 C CA . THR A 1 186 ? 1.457 11.004 -11.521 1.00 96.44 186 THR A CA 1
ATOM 1350 C C . THR A 1 186 ? 0.169 10.219 -11.376 1.00 96.44 186 THR A C 1
ATOM 1352 O O . THR A 1 186 ? -0.794 10.457 -12.106 1.00 96.44 186 THR A O 1
ATOM 1355 N N . GLU A 1 187 ? 0.156 9.321 -10.406 1.00 97.44 187 GLU A N 1
ATOM 1356 C CA . GLU A 1 187 ? -0.990 8.501 -10.064 1.00 97.44 187 GLU A CA 1
ATOM 1357 C C . GLU A 1 187 ? -1.734 9.110 -8.875 1.00 97.44 187 GLU A C 1
ATOM 1359 O O . GLU A 1 187 ? -1.130 9.639 -7.937 1.00 97.44 187 GLU A O 1
ATOM 1364 N N . SER A 1 188 ? -3.065 9.061 -8.914 1.00 97.94 188 SER A N 1
ATOM 1365 C CA . SER A 1 188 ? -3.911 9.556 -7.829 1.00 97.94 188 SER A CA 1
ATOM 1366 C C . SER A 1 188 ? -5.218 8.779 -7.767 1.00 97.94 188 SER A C 1
ATOM 1368 O O . SER A 1 188 ? -5.953 8.701 -8.753 1.00 97.94 188 SER A O 1
ATOM 1370 N N . TYR A 1 189 ? -5.515 8.233 -6.590 1.00 98.12 189 TYR A N 1
ATOM 1371 C CA . TYR A 1 189 ? -6.685 7.400 -6.343 1.00 98.12 189 TYR A CA 1
ATOM 1372 C C . TYR A 1 189 ? -7.481 7.945 -5.161 1.00 98.12 189 TYR A C 1
ATOM 1374 O O . TYR A 1 189 ? -6.943 8.157 -4.071 1.00 98.12 189 TYR A O 1
ATOM 1382 N N . ASP A 1 190 ? -8.782 8.136 -5.374 1.00 97.00 190 ASP A N 1
ATOM 1383 C CA . ASP A 1 190 ? -9.739 8.317 -4.287 1.00 97.00 190 ASP A CA 1
ATOM 1384 C C . ASP A 1 190 ? -9.978 6.961 -3.616 1.00 97.00 190 ASP A C 1
ATOM 1386 O O . ASP A 1 190 ? -10.467 6.021 -4.245 1.00 97.00 190 ASP A O 1
ATOM 1390 N N . ILE A 1 191 ? -9.620 6.867 -2.337 1.00 95.44 191 ILE A N 1
ATOM 1391 C CA . ILE A 1 191 ? -9.758 5.647 -1.538 1.00 95.44 191 ILE A CA 1
ATOM 1392 C C . ILE A 1 191 ? -10.852 5.771 -0.474 1.00 95.44 191 ILE A C 1
ATOM 1394 O O . ILE A 1 191 ? -10.956 4.917 0.403 1.00 95.44 191 ILE A O 1
ATOM 1398 N N . SER A 1 192 ? -11.700 6.800 -0.555 1.00 93.56 192 SER A N 1
ATOM 1399 C CA . SER A 1 192 ? -12.755 7.074 0.432 1.00 93.56 192 SER A CA 1
ATOM 1400 C C . SER A 1 192 ? -13.696 5.879 0.638 1.00 93.56 192 SER A C 1
ATOM 1402 O O . SER A 1 192 ? -14.146 5.616 1.750 1.00 93.56 192 SER A O 1
ATOM 1404 N N . ALA A 1 193 ? -13.941 5.093 -0.416 1.00 91.88 193 ALA A N 1
ATOM 1405 C CA . ALA A 1 193 ? -14.773 3.892 -0.347 1.00 91.88 193 ALA A CA 1
ATOM 1406 C C . ALA A 1 193 ? -14.196 2.780 0.553 1.00 91.88 193 ALA A C 1
ATOM 1408 O O . ALA A 1 193 ? -14.961 1.949 1.037 1.00 91.88 193 ALA A O 1
ATOM 1409 N N . TYR A 1 194 ? -12.880 2.766 0.791 1.00 89.88 194 TYR A N 1
ATOM 1410 C CA . TYR A 1 194 ? -12.207 1.764 1.626 1.00 89.88 194 TYR A CA 1
ATOM 1411 C C . TYR A 1 194 ? -12.166 2.149 3.109 1.00 89.88 194 TYR A C 1
ATOM 1413 O O . TYR A 1 194 ? -11.829 1.311 3.937 1.00 89.88 194 TYR A O 1
ATOM 1421 N N . LEU A 1 195 ? -12.509 3.395 3.456 1.00 84.62 195 LEU A N 1
ATOM 1422 C CA . LEU A 1 195 ? -12.421 3.892 4.835 1.00 84.62 195 LEU A CA 1
ATOM 1423 C C . LEU A 1 195 ? -13.621 3.471 5.692 1.00 84.62 195 LEU A C 1
ATOM 1425 O O . LEU A 1 195 ? -13.535 3.442 6.916 1.00 84.62 195 LEU A O 1
ATOM 1429 N N . ALA A 1 196 ? -14.755 3.142 5.065 1.00 79.00 196 ALA A N 1
ATOM 1430 C CA . ALA A 1 196 ? -15.968 2.761 5.778 1.00 79.00 196 ALA A CA 1
ATOM 1431 C C . ALA A 1 196 ? -15.752 1.458 6.571 1.00 79.00 196 ALA A C 1
ATOM 1433 O O . ALA A 1 196 ? -15.697 0.374 5.994 1.00 79.00 196 ALA A O 1
ATOM 1434 N N . GLY A 1 197 ? -15.652 1.574 7.898 1.00 72.25 197 GLY A N 1
ATOM 1435 C CA . GLY A 1 197 ? -15.405 0.443 8.799 1.00 72.25 197 GLY A CA 1
ATOM 1436 C C . GLY A 1 197 ? -13.939 0.004 8.888 1.00 72.25 197 GLY A C 1
ATOM 1437 O O . GLY A 1 197 ? -13.664 -1.035 9.481 1.00 72.25 197 GLY A O 1
ATOM 1438 N N . ALA A 1 198 ? -13.005 0.772 8.317 1.00 83.19 198 ALA A N 1
ATOM 1439 C CA . ALA A 1 198 ? -11.573 0.513 8.409 1.00 83.19 198 ALA A CA 1
ATOM 1440 C C . ALA A 1 198 ? -10.905 1.460 9.414 1.00 83.19 198 ALA A C 1
ATOM 1442 O O . ALA A 1 198 ? -11.030 2.678 9.312 1.00 83.19 198 ALA A O 1
ATOM 1443 N N . SER A 1 199 ? -10.131 0.905 10.346 1.00 83.31 199 SER A N 1
ATOM 1444 C CA . SER A 1 199 ? -9.345 1.699 11.303 1.00 83.31 199 SER A CA 1
ATOM 1445 C C . SER A 1 199 ? -7.987 2.141 10.757 1.00 83.31 199 SER A C 1
ATOM 1447 O O . SER A 1 199 ? -7.341 3.032 11.311 1.00 83.31 199 SER A O 1
ATOM 1449 N N . TRP A 1 200 ? -7.523 1.515 9.677 1.00 89.56 200 TRP A N 1
ATOM 1450 C CA . TRP A 1 200 ? -6.235 1.798 9.058 1.00 89.56 200 TRP A CA 1
ATOM 1451 C C . TRP A 1 200 ? -6.222 1.392 7.581 1.00 89.56 200 TRP A C 1
ATOM 1453 O O . TRP A 1 200 ? -7.074 0.631 7.125 1.00 89.56 200 TRP A O 1
ATOM 1463 N N . VAL A 1 201 ? -5.241 1.902 6.837 1.00 95.12 201 VAL A N 1
ATOM 1464 C CA . VAL A 1 201 ? -4.959 1.523 5.445 1.00 95.12 201 VAL A CA 1
ATOM 1465 C C . VAL A 1 201 ? -3.473 1.273 5.245 1.00 95.12 201 VAL A C 1
ATOM 1467 O O . VAL A 1 201 ? -2.635 1.895 5.897 1.00 95.12 201 VAL A O 1
ATOM 1470 N N . GLN A 1 202 ? -3.141 0.369 4.330 1.00 97.75 202 GLN A N 1
ATOM 1471 C CA . GLN A 1 202 ? -1.778 0.131 3.869 1.00 97.75 202 GLN A CA 1
ATOM 1472 C C . GLN A 1 202 ? -1.757 -0.036 2.351 1.00 97.75 202 GLN A C 1
ATOM 1474 O O . GLN A 1 202 ? -2.725 -0.522 1.762 1.00 97.75 202 GLN A O 1
ATOM 1479 N N . PHE A 1 203 ? -0.642 0.341 1.730 1.00 98.44 203 PHE A N 1
ATOM 1480 C CA . PHE A 1 203 ? -0.441 0.262 0.289 1.00 98.44 203 PHE A CA 1
ATOM 1481 C C . PHE A 1 203 ? 0.696 -0.691 -0.074 1.00 98.44 203 PHE A C 1
ATOM 1483 O O . PHE A 1 203 ? 1.648 -0.861 0.694 1.00 98.44 203 PHE A O 1
ATOM 1490 N N . ARG A 1 204 ? 0.581 -1.293 -1.259 1.00 98.38 204 ARG A N 1
ATOM 1491 C CA . ARG A 1 204 ? 1.552 -2.224 -1.831 1.00 98.38 204 ARG A CA 1
ATOM 1492 C C . ARG A 1 204 ? 1.930 -1.800 -3.237 1.00 98.38 204 ARG A C 1
ATOM 1494 O O . ARG A 1 204 ? 1.044 -1.595 -4.065 1.00 98.38 204 ARG A O 1
ATOM 1501 N N . TRP A 1 205 ? 3.229 -1.807 -3.502 1.00 98.56 205 TRP A N 1
ATOM 1502 C CA . TRP A 1 205 ? 3.807 -1.816 -4.838 1.00 98.56 205 TRP A CA 1
ATOM 1503 C C . TRP A 1 205 ? 4.423 -3.192 -5.055 1.00 98.56 205 TRP A C 1
ATOM 1505 O O . TRP A 1 205 ? 5.242 -3.640 -4.253 1.00 98.56 205 TRP A O 1
ATOM 1515 N N . TYR A 1 206 ? 3.966 -3.888 -6.088 1.00 97.94 206 TYR A N 1
ATOM 1516 C CA . TYR A 1 206 ? 4.418 -5.231 -6.431 1.00 97.94 206 TYR A CA 1
ATOM 1517 C C . TYR A 1 206 ? 4.945 -5.254 -7.862 1.00 97.94 206 TYR A C 1
ATOM 1519 O O . TYR A 1 206 ? 4.272 -4.743 -8.754 1.00 97.94 206 TYR A O 1
ATOM 1527 N N . TYR A 1 207 ? 6.127 -5.826 -8.067 1.00 96.00 207 TYR A N 1
ATOM 1528 C CA . TYR A 1 207 ? 6.740 -6.006 -9.381 1.00 96.00 207 TYR A CA 1
ATOM 1529 C C . TYR A 1 207 ? 7.072 -7.477 -9.593 1.00 96.00 207 TYR A C 1
ATOM 1531 O O . TYR A 1 207 ? 7.586 -8.120 -8.681 1.00 96.00 207 TYR A O 1
ATOM 1539 N N . ASP A 1 208 ? 6.779 -7.989 -10.780 1.00 94.56 208 ASP A N 1
ATOM 1540 C CA . ASP A 1 208 ? 7.069 -9.360 -11.181 1.00 94.56 208 ASP A CA 1
ATOM 1541 C C . ASP A 1 208 ? 7.607 -9.352 -12.608 1.00 94.56 208 ASP A C 1
ATOM 1543 O O . ASP A 1 208 ? 6.989 -8.750 -13.488 1.00 94.56 208 ASP A O 1
ATOM 1547 N N . ASP A 1 209 ? 8.752 -9.989 -12.835 1.00 91.75 209 ASP A N 1
ATOM 1548 C CA . ASP A 1 209 ? 9.369 -10.086 -14.162 1.00 91.75 209 ASP A CA 1
ATOM 1549 C C . ASP A 1 209 ? 8.952 -11.337 -14.954 1.00 91.75 209 ASP A C 1
ATOM 1551 O O . ASP A 1 209 ? 9.424 -11.547 -16.074 1.00 91.75 209 ASP A O 1
ATOM 1555 N N . ASP A 1 210 ? 8.056 -12.160 -14.397 1.00 90.75 210 ASP A N 1
ATOM 1556 C CA . ASP A 1 210 ? 7.564 -13.413 -14.988 1.00 90.75 210 ASP A CA 1
ATOM 1557 C C . ASP A 1 210 ? 8.691 -14.408 -15.337 1.00 90.75 210 ASP A C 1
ATOM 1559 O O . ASP A 1 2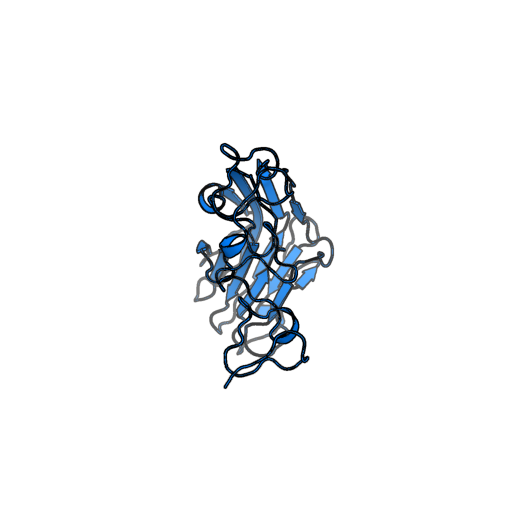10 ? 8.566 -15.194 -16.277 1.00 90.75 210 ASP A O 1
ATOM 1563 N N . ASP A 1 211 ? 9.802 -14.393 -14.582 1.00 87.62 211 ASP A N 1
ATOM 1564 C CA . ASP A 1 211 ? 11.002 -15.208 -14.856 1.00 87.62 211 ASP A CA 1
ATOM 1565 C C . ASP A 1 211 ? 11.619 -14.904 -16.236 1.00 87.62 211 ASP A C 1
ATOM 1567 O O . ASP A 1 211 ? 12.184 -15.767 -16.920 1.00 87.62 211 ASP A O 1
ATOM 1571 N N . THR A 1 212 ? 11.472 -13.656 -16.687 1.00 84.06 212 THR A N 1
ATOM 1572 C CA . THR A 1 212 ? 12.035 -13.159 -17.942 1.00 84.06 212 THR A CA 1
ATOM 1573 C C . THR A 1 212 ? 12.973 -11.989 -17.694 1.00 84.06 212 THR A C 1
ATOM 1575 O O . THR A 1 212 ? 12.896 -11.306 -16.682 1.00 84.06 212 THR A O 1
ATOM 1578 N N . TRP A 1 213 ? 13.874 -11.733 -18.646 1.00 84.75 213 TRP A N 1
ATOM 1579 C CA . TRP A 1 213 ? 14.657 -10.501 -18.612 1.00 84.75 213 TRP A CA 1
ATOM 1580 C C . TRP A 1 213 ? 13.714 -9.309 -18.797 1.00 84.75 213 TRP A C 1
ATOM 1582 O O . TRP A 1 213 ? 13.175 -9.117 -19.891 1.00 84.75 213 TRP A O 1
ATOM 1592 N N . ALA A 1 214 ? 13.533 -8.529 -17.738 1.00 89.06 214 ALA A N 1
ATOM 1593 C CA . ALA A 1 214 ? 12.715 -7.329 -17.727 1.00 89.06 214 ALA A CA 1
ATOM 1594 C C . ALA A 1 214 ? 13.553 -6.116 -17.303 1.00 89.06 214 ALA A C 1
ATOM 1596 O O . ALA A 1 214 ? 14.759 -6.210 -17.076 1.00 89.06 214 ALA A O 1
ATOM 1597 N N . TRP A 1 215 ? 12.919 -4.949 -17.235 1.00 91.50 215 TRP A N 1
ATOM 1598 C CA . TRP A 1 215 ? 13.599 -3.716 -16.853 1.00 91.50 215 TRP A CA 1
ATOM 1599 C C . TRP A 1 215 ? 13.334 -3.404 -15.378 1.00 91.50 215 TRP A C 1
ATOM 1601 O O . TRP A 1 215 ? 13.719 -4.172 -14.498 1.00 91.50 215 TRP A O 1
ATOM 1611 N N . TYR A 1 216 ? 12.700 -2.271 -15.090 1.00 93.06 216 TYR A N 1
ATOM 1612 C CA . TYR A 1 216 ? 12.672 -1.701 -13.753 1.00 93.06 216 TYR A CA 1
ATOM 1613 C C . TYR A 1 216 ? 11.394 -0.914 -13.486 1.00 93.06 216 TYR A C 1
ATOM 1615 O O . TYR A 1 216 ? 10.708 -0.434 -14.396 1.00 93.06 216 TYR A O 1
ATOM 1623 N N . TRP A 1 217 ? 11.124 -0.703 -12.201 1.00 95.38 217 TRP A N 1
ATOM 1624 C CA . TRP A 1 217 ? 10.056 0.170 -11.740 1.00 95.38 217 TRP A CA 1
ATOM 1625 C C . TRP A 1 217 ? 10.550 1.124 -10.656 1.00 95.38 217 TRP A C 1
ATOM 1627 O O . TRP A 1 217 ? 11.184 0.698 -9.693 1.00 95.38 217 TRP A O 1
ATOM 1637 N N . HIS A 1 218 ? 10.248 2.416 -10.809 1.00 95.75 218 HIS A N 1
ATOM 1638 C CA . HIS A 1 218 ? 10.532 3.463 -9.827 1.00 95.75 218 HIS A CA 1
ATOM 1639 C C . HIS A 1 218 ? 9.255 4.036 -9.227 1.00 95.75 218 HIS A C 1
ATOM 1641 O O . HIS A 1 218 ? 8.286 4.259 -9.952 1.00 95.75 218 HIS A O 1
ATOM 1647 N N . VAL A 1 219 ? 9.303 4.373 -7.940 1.00 97.00 219 VAL A N 1
ATOM 1648 C CA . VAL A 1 219 ? 8.251 5.061 -7.184 1.00 97.00 219 VAL A CA 1
ATOM 1649 C C . VAL A 1 219 ? 8.876 6.216 -6.402 1.00 97.00 219 VAL A C 1
ATOM 1651 O O . VAL A 1 219 ? 9.892 6.045 -5.727 1.00 97.00 219 VAL A O 1
ATOM 1654 N N . ASP A 1 220 ? 8.270 7.395 -6.497 1.00 96.62 220 ASP A N 1
ATOM 1655 C CA . ASP A 1 220 ? 8.727 8.624 -5.852 1.00 96.62 220 ASP A CA 1
ATOM 1656 C C . ASP A 1 220 ? 7.537 9.483 -5.376 1.00 96.62 220 ASP A C 1
ATOM 1658 O O . ASP A 1 220 ? 6.398 9.272 -5.801 1.00 96.62 220 ASP A O 1
ATOM 1662 N N . ASN A 1 221 ? 7.788 10.462 -4.502 1.00 96.50 221 ASN A N 1
ATOM 1663 C CA . ASN A 1 221 ? 6.813 11.475 -4.071 1.00 96.50 221 ASN A CA 1
ATOM 1664 C C . ASN A 1 221 ? 5.452 10.894 -3.629 1.00 96.50 221 ASN A C 1
ATOM 1666 O O . ASN A 1 221 ? 4.387 11.352 -4.056 1.00 96.50 221 ASN A O 1
ATOM 1670 N N . PHE A 1 222 ? 5.477 9.870 -2.774 1.00 98.19 222 PHE A N 1
ATOM 1671 C CA . PHE A 1 222 ? 4.270 9.306 -2.181 1.00 98.19 222 PHE A CA 1
ATOM 1672 C C . PHE A 1 222 ? 3.557 10.351 -1.320 1.00 98.19 222 PHE A C 1
ATOM 1674 O O . PHE A 1 222 ? 4.179 11.061 -0.530 1.00 98.19 222 PHE A O 1
ATOM 1681 N N . THR A 1 223 ? 2.232 10.398 -1.422 1.00 98.00 223 THR A N 1
ATOM 1682 C CA . THR A 1 223 ? 1.363 11.224 -0.588 1.00 98.00 223 THR A CA 1
ATOM 1683 C C . THR A 1 223 ? 0.100 10.465 -0.199 1.00 98.00 223 THR A C 1
ATOM 1685 O O . THR A 1 223 ? -0.508 9.760 -1.003 1.00 98.00 223 THR A O 1
ATOM 1688 N N . LEU A 1 224 ? -0.329 10.665 1.042 1.00 97.56 224 LEU A N 1
ATOM 1689 C CA . LEU A 1 224 ? -1.630 10.270 1.557 1.00 97.56 224 LEU A CA 1
ATOM 1690 C C . LEU A 1 224 ? -2.267 11.500 2.199 1.00 97.56 224 LEU A C 1
ATOM 1692 O O . LEU A 1 224 ? -1.779 12.007 3.209 1.00 97.56 224 LEU A O 1
ATOM 1696 N N . SER A 1 225 ? -3.348 11.989 1.600 1.00 95.00 225 SER A N 1
ATOM 1697 C CA . SER A 1 225 ? -4.149 13.092 2.133 1.00 95.00 225 SER A CA 1
ATOM 1698 C C . SER A 1 225 ? -5.440 12.543 2.723 1.00 95.00 225 SER A C 1
ATOM 1700 O O . SER A 1 225 ? -6.173 11.853 2.023 1.00 95.00 225 SER A O 1
ATOM 1702 N N . ILE A 1 226 ? -5.714 12.843 3.989 1.00 90.50 226 ILE A N 1
ATOM 1703 C CA . ILE A 1 226 ? -6.872 12.365 4.751 1.00 90.50 226 ILE A CA 1
ATOM 1704 C C . ILE A 1 226 ? -7.746 13.574 5.113 1.00 90.50 226 ILE A C 1
ATOM 1706 O O . ILE A 1 226 ? -7.218 14.659 5.372 1.00 90.50 226 ILE A O 1
ATOM 1710 N N . PHE A 1 227 ? -9.069 13.402 5.102 1.00 82.81 227 PHE A N 1
ATOM 1711 C CA . PHE A 1 227 ? -10.058 14.463 5.302 1.00 82.81 227 PHE A CA 1
ATOM 1712 C C . PHE A 1 227 ? -11.213 14.035 6.219 1.00 82.81 227 PHE A C 1
ATOM 1714 O O . PHE A 1 227 ? -11.659 12.859 6.159 1.00 82.81 227 PHE A O 1
#

Nearest PDB structures (foldseek):
  2c9a-assembly1_A  TM=6.950E-01  e=2.158E-05  Homo sapiens
  4yu5-assembly1_A  TM=6.042E-01  e=9.320E-06  Bacillus cereus biovar anthracis str. CI
  8eap-assembly1_G  TM=6.358E-01  e=3.328E-03  Salmonella phage P22
  8tvr-assembly1_S  TM=6.404E-01  e=3.936E-03  Salmonella phage P22
  7sg7-assembly1_U  TM=6.313E-01  e=6.515E-03  Lederbergvirus Sf6